Protein AF-0000000080412144 (afdb_homodimer)

Structure (mmCIF, N/CA/C/O backbone):
data_AF-0000000080412144-model_v1
#
loop_
_entity.id
_entity.type
_entity.pdbx_description
1 polymer 'Uncharacterized protein'
#
loop_
_atom_site.group_PDB
_atom_site.id
_atom_site.type_symbol
_atom_site.label_atom_id
_atom_site.label_alt_id
_atom_site.label_comp_id
_atom_site.label_asym_id
_atom_site.label_entity_id
_atom_site.label_seq_id
_atom_site.pdbx_PDB_ins_code
_atom_site.Cartn_x
_atom_site.Cartn_y
_atom_site.Cartn_z
_atom_site.occupancy
_atom_site.B_iso_or_equiv
_atom_site.auth_seq_id
_atom_site.auth_comp_id
_atom_site.auth_asym_id
_atom_site.auth_atom_id
_atom_site.pdbx_PDB_model_num
ATOM 1 N N . ILE A 1 1 ? -9.891 -3.961 -4.316 1 26.47 1 ILE A N 1
ATOM 2 C CA . ILE A 1 1 ? -10.516 -5.215 -3.918 1 26.47 1 ILE A CA 1
ATOM 3 C C . ILE A 1 1 ? -10.016 -5.625 -2.537 1 26.47 1 ILE A C 1
ATOM 5 O O . ILE A 1 1 ? -8.805 -5.711 -2.311 1 26.47 1 ILE A O 1
ATOM 9 N N . LYS A 1 2 ? -10.555 -5.148 -1.576 1 31.39 2 LYS A N 1
ATOM 10 C CA . LYS A 1 2 ? -10.266 -5.629 -0.228 1 31.39 2 LYS A CA 1
ATOM 11 C C . LYS A 1 2 ? -10.68 -7.086 -0.061 1 31.39 2 LYS A C 1
ATOM 13 O O . LYS A 1 2 ? -11.797 -7.465 -0.428 1 31.39 2 LYS A O 1
ATOM 18 N N . VAL A 1 3 ? -9.805 -8.008 -0.362 1 32.81 3 VAL A N 1
ATOM 19 C CA . VAL A 1 3 ? -10.133 -9.352 0.092 1 32.81 3 VAL A CA 1
ATOM 20 C C . VAL A 1 3 ? -10.477 -9.328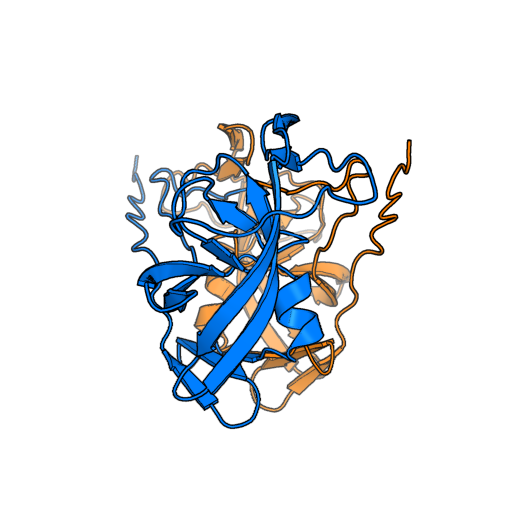 1.579 1 32.81 3 VAL A C 1
ATOM 22 O O . VAL A 1 3 ? -9.664 -8.898 2.404 1 32.81 3 VAL A O 1
ATOM 25 N N . SER A 1 4 ? -11.523 -8.875 1.824 1 31.44 4 SER A N 1
ATOM 26 C CA . SER A 1 4 ? -11.906 -8.969 3.229 1 31.44 4 SER A CA 1
ATOM 27 C C . SER A 1 4 ? -12.023 -10.422 3.672 1 31.44 4 SER A C 1
ATOM 29 O O . SER A 1 4 ? -12.516 -11.266 2.922 1 31.44 4 SER A O 1
ATOM 31 N N . ARG A 1 5 ? -11 -11.078 4.16 1 34.5 5 ARG A N 1
ATOM 32 C CA . ARG A 1 5 ? -11.672 -12.078 4.988 1 34.5 5 ARG A CA 1
ATOM 33 C C . ARG A 1 5 ? -13.055 -11.594 5.418 1 34.5 5 ARG A C 1
ATOM 35 O O . ARG A 1 5 ? -13.289 -10.383 5.527 1 34.5 5 ARG A O 1
ATOM 42 N N . LEU A 1 6 ? -14.047 -12.367 5.438 1 32.59 6 LEU A N 1
ATOM 43 C CA . LEU A 1 6 ? -15.234 -11.93 6.152 1 32.59 6 LEU A CA 1
ATOM 44 C C . LEU A 1 6 ? -14.914 -10.766 7.086 1 32.59 6 LEU A C 1
ATOM 46 O O . LEU A 1 6 ? -15.68 -9.805 7.172 1 32.59 6 LEU A O 1
ATOM 50 N N . GLU A 1 7 ? -14.148 -10.969 8.102 1 33.16 7 GLU A N 1
ATOM 51 C CA . GLU A 1 7 ? -14.07 -9.852 9.039 1 33.16 7 GLU A CA 1
ATOM 52 C C . GLU A 1 7 ? -13.094 -8.789 8.547 1 33.16 7 GLU A C 1
ATOM 54 O O . GLU A 1 7 ? -12.055 -9.109 7.98 1 33.16 7 GLU A O 1
ATOM 59 N N . GLY A 1 8 ? -13.453 -7.754 7.977 1 41.16 8 GLY A N 1
ATOM 60 C CA . GLY A 1 8 ? -13.008 -6.406 7.664 1 41.16 8 GLY A CA 1
ATOM 61 C C . GLY A 1 8 ? -11.648 -6.074 8.242 1 41.16 8 GLY A C 1
ATOM 62 O O . GLY A 1 8 ? -11.492 -5.086 8.961 1 41.16 8 GLY A O 1
ATOM 63 N N . GLY A 1 9 ? -10.797 -7.102 8.602 1 42.78 9 GLY A N 1
ATOM 64 C CA . GLY A 1 9 ? -9.703 -6.496 9.344 1 42.78 9 GLY A CA 1
ATOM 65 C C . GLY A 1 9 ? -8.867 -5.535 8.516 1 42.78 9 GLY A C 1
ATOM 66 O O . GLY A 1 9 ? -8.719 -5.727 7.305 1 42.78 9 GLY A O 1
ATOM 67 N N . ASP A 1 10 ? -8.883 -4.312 8.875 1 51.06 10 ASP A N 1
ATOM 68 C CA . ASP A 1 10 ? -8.109 -3.158 8.438 1 51.06 10 ASP A CA 1
ATOM 69 C C . ASP A 1 10 ? -6.613 -3.469 8.453 1 51.06 10 ASP A C 1
ATOM 71 O O . ASP A 1 10 ? -6.074 -3.912 9.469 1 51.06 10 ASP A O 1
ATOM 75 N N . ASN A 1 11 ? -5.922 -3.914 7.418 1 67.38 11 ASN A N 1
ATOM 76 C CA . ASN A 1 11 ? -4.488 -4.152 7.312 1 67.38 11 ASN A CA 1
ATOM 77 C C . ASN A 1 11 ? -3.732 -2.881 6.938 1 67.38 11 ASN A C 1
ATOM 79 O O . ASN A 1 11 ? -2.73 -2.936 6.223 1 67.38 11 ASN A O 1
ATOM 83 N N . SER A 1 12 ? -4.195 -1.899 7.613 1 78 12 SER A N 1
ATOM 84 C CA . SER A 1 12 ? -3.523 -0.639 7.316 1 78 12 SER A CA 1
ATOM 85 C C . SER A 1 12 ? -2.211 -0.517 8.078 1 78 12 SER A C 1
ATOM 87 O O . SER A 1 12 ? -2.08 -1.048 9.188 1 78 12 SER A O 1
ATOM 89 N N . LEU A 1 13 ? -1.225 0.035 7.402 1 91 13 LEU A N 1
ATOM 90 C CA . LEU A 1 13 ? 0.03 0.427 8.039 1 91 13 LEU A CA 1
ATOM 91 C C . LEU A 1 13 ? -0.113 1.771 8.742 1 91 13 LEU A C 1
ATOM 93 O O . LEU A 1 13 ? -0.511 2.762 8.125 1 91 13 LEU A O 1
ATOM 97 N N . LEU A 1 14 ? 0.155 1.733 10.047 1 94.31 14 LEU A N 1
ATOM 98 C CA . LEU A 1 14 ? -0.069 2.93 10.852 1 94.31 14 LEU A CA 1
ATOM 99 C C . LEU A 1 14 ? 1.247 3.467 11.406 1 94.31 14 LEU A C 1
ATOM 101 O O . LEU A 1 14 ? 2.062 2.703 11.93 1 94.31 14 LEU A O 1
ATOM 105 N N . LEU A 1 15 ? 1.459 4.723 11.258 1 96.75 15 LEU A N 1
ATOM 106 C CA . LEU A 1 15 ? 2.582 5.445 11.844 1 96.75 15 LEU A CA 1
ATOM 107 C C . LEU A 1 15 ? 2.115 6.348 12.977 1 96.75 15 LEU A C 1
ATOM 109 O O . LEU A 1 15 ? 1.355 7.293 12.758 1 96.75 15 LEU A O 1
ATOM 113 N N . GLU A 1 16 ? 2.562 6.066 14.164 1 96.38 16 GLU A N 1
ATOM 114 C CA . GLU A 1 16 ? 2.191 6.871 15.328 1 96.38 16 GLU A CA 1
ATOM 115 C C . GLU A 1 16 ? 3.281 7.883 15.664 1 96.38 16 GLU A C 1
ATOM 117 O O . GLU A 1 16 ? 4.223 7.566 16.406 1 96.38 16 GLU A O 1
ATOM 122 N N . ARG A 1 17 ? 3.135 9.023 15.242 1 96.88 17 ARG A N 1
ATOM 123 C CA . ARG A 1 17 ? 4.035 10.148 15.484 1 96.88 17 ARG A CA 1
ATOM 124 C C . ARG A 1 17 ? 3.271 11.469 15.477 1 96.88 17 ARG A C 1
ATOM 126 O O . ARG A 1 17 ? 2.062 11.5 15.719 1 96.88 17 ARG A O 1
ATOM 133 N N . LYS A 1 18 ? 3.959 12.555 15.305 1 97.44 18 LYS A N 1
ATOM 134 C CA . LYS A 1 18 ? 3.301 13.852 15.359 1 97.44 18 LYS A CA 1
ATOM 135 C C . LYS A 1 18 ? 3.211 14.484 13.969 1 97.44 18 LYS A C 1
ATOM 137 O O . LYS A 1 18 ? 4.125 14.344 13.156 1 97.44 18 LYS A O 1
ATOM 142 N N . VAL A 1 19 ? 2.158 15.125 13.758 1 97.5 19 VAL A N 1
ATOM 143 C CA . VAL A 1 19 ? 1.975 16.016 12.625 1 97.5 19 VAL A CA 1
ATOM 144 C C . VAL A 1 19 ? 1.684 17.438 13.133 1 97.5 19 VAL A C 1
ATOM 146 O O . VAL A 1 19 ? 0.743 17.641 13.898 1 97.5 19 VAL A O 1
ATOM 149 N N . ALA A 1 2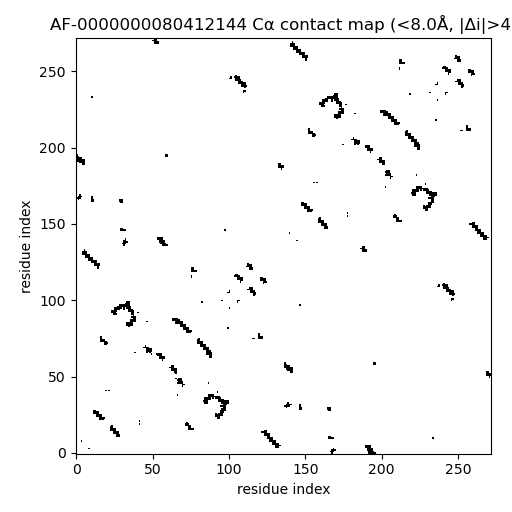0 ? 2.516 18.375 12.633 1 96.06 20 ALA A N 1
ATOM 150 C CA . ALA A 1 20 ? 2.414 19.75 13.125 1 96.06 20 ALA A CA 1
ATOM 151 C C . ALA A 1 20 ? 2.381 19.781 14.648 1 96.06 20 ALA A C 1
ATOM 153 O O . ALA A 1 20 ? 1.562 20.484 15.242 1 96.06 20 ALA A O 1
ATOM 154 N N . GLY A 1 21 ? 3.148 18.906 15.195 1 95.12 21 GLY A N 1
ATOM 155 C CA . GLY A 1 21 ? 3.32 18.891 16.641 1 95.12 21 GLY A CA 1
ATOM 156 C C . GLY A 1 21 ? 2.232 18.125 17.359 1 95.12 21 GLY A C 1
ATOM 157 O O . GLY A 1 21 ? 2.322 17.891 18.578 1 95.12 21 GLY A O 1
ATOM 158 N N . LYS A 1 22 ? 1.197 17.703 16.734 1 96.75 22 LYS A N 1
ATOM 159 C CA . LYS A 1 22 ? 0.086 16.984 17.359 1 96.75 22 LYS A CA 1
ATOM 160 C C . LYS A 1 22 ? 0.211 15.477 17.141 1 96.75 22 LYS A C 1
ATOM 162 O O . LYS A 1 22 ? 0.354 15.016 16.016 1 96.75 22 LYS A O 1
ATOM 167 N N . ALA A 1 23 ? 0.153 14.75 18.234 1 97.19 23 ALA A N 1
ATOM 168 C CA . ALA A 1 23 ? 0.258 13.297 18.141 1 97.19 23 ALA A CA 1
ATOM 169 C C . ALA A 1 23 ? -0.96 12.695 17.453 1 97.19 23 ALA A C 1
ATOM 171 O O . ALA A 1 23 ? -2.092 13.133 17.672 1 97.19 23 ALA A O 1
ATOM 172 N N . CYS A 1 24 ? -0.685 11.75 16.578 1 96.94 24 CYS A N 1
ATOM 173 C CA . CYS A 1 24 ? -1.78 11.055 15.914 1 96.94 24 CYS A CA 1
ATOM 174 C C . CYS A 1 24 ? -1.298 9.75 15.289 1 96.94 24 CYS A C 1
ATOM 176 O O . CYS A 1 24 ? -0.106 9.438 15.344 1 96.94 24 CYS A O 1
ATOM 178 N N . GLN A 1 25 ? -2.271 9.008 14.852 1 95.94 25 GLN A N 1
ATOM 179 C CA . GLN A 1 25 ? -2.029 7.836 14.016 1 95.94 25 GLN A CA 1
ATOM 180 C C . GLN A 1 25 ? -2.238 8.156 12.539 1 95.94 25 GLN A C 1
ATOM 182 O O . GLN A 1 25 ? -3.316 8.602 12.141 1 95.94 25 GLN A O 1
ATOM 187 N N . MET A 1 26 ? -1.197 7.996 11.758 1 96.44 26 MET A N 1
ATOM 188 C CA . MET A 1 26 ? -1.26 8.242 10.32 1 96.44 26 MET A CA 1
ATOM 189 C C . MET A 1 26 ? -1.379 6.93 9.547 1 96.44 26 MET A C 1
ATOM 191 O O . MET A 1 26 ? -0.719 5.945 9.891 1 96.44 26 MET A O 1
ATOM 195 N N . VAL A 1 27 ? -2.229 6.965 8.586 1 92.44 27 VAL A N 1
ATOM 196 C CA . VAL A 1 27 ? -2.342 5.809 7.699 1 92.44 27 VAL A CA 1
ATOM 197 C C . VAL A 1 27 ? -1.36 5.945 6.539 1 92.44 27 VAL A C 1
ATOM 199 O O . VAL A 1 27 ? -1.348 6.965 5.844 1 92.44 27 VAL A O 1
ATOM 202 N N . VAL A 1 28 ? -0.49 4.961 6.402 1 93.31 28 VAL A N 1
ATOM 203 C CA . VAL A 1 28 ? 0.365 4.891 5.223 1 93.31 28 VAL A CA 1
ATOM 204 C C . VAL A 1 28 ? -0.366 4.16 4.098 1 93.31 28 VAL A C 1
ATOM 206 O O . VAL A 1 28 ? -0.608 2.953 4.188 1 93.31 28 VAL A O 1
ATOM 209 N N . ASP A 1 29 ? -0.681 4.918 3.057 1 87.19 29 ASP A N 1
ATOM 210 C CA . ASP A 1 29 ? -1.556 4.375 2.023 1 87.19 29 ASP A CA 1
ATOM 211 C C . ASP A 1 29 ? -0.926 4.516 0.639 1 87.19 29 ASP A C 1
ATOM 213 O O . ASP A 1 29 ? -0.988 5.586 0.03 1 87.19 29 ASP A O 1
ATOM 217 N N . THR A 1 30 ? -0.427 3.355 0.106 1 86.88 30 THR A N 1
ATOM 218 C CA . THR A 1 30 ? 0.171 3.363 -1.226 1 86.88 30 THR A CA 1
ATOM 219 C C . THR A 1 30 ? -0.907 3.455 -2.301 1 86.88 30 THR A C 1
ATOM 221 O O . THR A 1 30 ? -0.605 3.705 -3.471 1 86.88 30 THR A O 1
ATOM 224 N N . GLY A 1 31 ? -2.158 3.338 -1.964 1 79.25 31 GLY A N 1
ATOM 225 C CA . GLY A 1 31 ? -3.258 3.498 -2.9 1 79.25 31 GLY A CA 1
ATOM 226 C C . GLY A 1 31 ? -3.707 4.938 -3.055 1 79.25 31 GLY A C 1
ATOM 227 O O . GLY A 1 31 ? -4.438 5.27 -3.992 1 79.25 31 GLY A O 1
ATOM 228 N N . ALA A 1 32 ? -3.27 5.75 -2.148 1 81.81 32 ALA A N 1
ATOM 229 C CA . ALA A 1 32 ? -3.582 7.176 -2.213 1 81.81 32 ALA A CA 1
ATOM 230 C C . ALA A 1 32 ? -2.494 7.941 -2.963 1 81.81 32 ALA A C 1
ATOM 232 O O . ALA A 1 32 ? -1.311 7.824 -2.641 1 81.81 32 ALA A O 1
ATOM 233 N N . THR A 1 33 ? -2.877 8.695 -3.844 1 83.69 33 THR A N 1
ATOM 234 C CA . THR A 1 33 ? -1.91 9.445 -4.645 1 83.69 33 THR A CA 1
ATOM 235 C C . THR A 1 33 ? -1.302 10.586 -3.832 1 83.69 33 THR A C 1
ATOM 237 O O . THR A 1 33 ? -0.123 10.906 -3.994 1 83.69 33 THR A O 1
ATOM 240 N N . HIS A 1 34 ? -2.143 11.109 -2.908 1 88.12 34 HIS A N 1
ATOM 241 C CA . HIS A 1 34 ? -1.705 12.289 -2.176 1 88.12 34 HIS A CA 1
ATOM 242 C C . HIS A 1 34 ? -1.903 12.109 -0.674 1 88.12 34 HIS A C 1
ATOM 244 O O . HIS A 1 34 ? -2.799 11.383 -0.244 1 88.12 34 HIS A O 1
ATOM 250 N N . THR A 1 35 ? -1.163 12.828 -0.01 1 92.19 35 THR A N 1
ATOM 251 C CA . THR A 1 35 ? -1.314 12.938 1.438 1 92.19 35 THR A CA 1
ATOM 252 C C . THR A 1 35 ? -2.473 13.867 1.792 1 92.19 35 THR A C 1
ATOM 254 O O . THR A 1 35 ? -2.646 14.914 1.171 1 92.19 35 THR A O 1
ATOM 257 N N . ILE A 1 36 ? -3.254 13.43 2.768 1 91.56 36 ILE A N 1
ATOM 258 C CA . ILE A 1 36 ? -4.441 14.18 3.166 1 91.56 36 ILE A CA 1
ATOM 259 C C . ILE A 1 36 ? -4.473 14.328 4.688 1 91.56 36 ILE A C 1
ATOM 261 O O . ILE A 1 36 ? -4.203 13.367 5.414 1 91.56 36 ILE A O 1
ATOM 265 N N . VAL A 1 37 ? -4.742 15.516 5.109 1 94.75 37 VAL A N 1
ATOM 266 C CA . VAL A 1 37 ? -4.977 15.797 6.523 1 94.75 37 VAL A CA 1
ATOM 267 C C . VAL A 1 37 ? -6.461 16.094 6.75 1 94.75 37 VAL A C 1
ATOM 269 O O . VAL A 1 37 ? -7.09 16.797 5.965 1 94.75 37 VAL A O 1
ATOM 272 N N . ARG A 1 38 ? -6.965 15.547 7.812 1 94.31 38 ARG A N 1
ATOM 273 C CA . ARG A 1 38 ? -8.367 15.773 8.141 1 94.31 38 ARG A CA 1
ATOM 274 C C . ARG A 1 38 ? -8.633 17.25 8.445 1 94.31 38 ARG A C 1
ATOM 276 O O . ARG A 1 38 ? -7.891 17.859 9.219 1 94.31 38 ARG A O 1
ATOM 283 N N . LYS A 1 39 ? -9.672 17.672 7.797 1 92.62 39 LYS A N 1
ATOM 284 C CA . LYS A 1 39 ? -10.086 19.047 8.102 1 92.62 39 LYS A CA 1
ATOM 285 C C . LYS A 1 39 ? -10.352 19.219 9.594 1 92.62 39 LYS A C 1
ATOM 287 O O . LYS A 1 39 ? -11.055 18.406 10.203 1 92.62 39 LYS A O 1
ATOM 292 N N . GLY A 1 40 ? -9.781 20.266 10.203 1 94.69 40 GLY A N 1
ATOM 293 C CA . GLY A 1 40 ? -10.016 20.594 11.602 1 94.69 40 GLY A CA 1
ATOM 294 C C . GLY A 1 40 ? -9.102 19.859 12.555 1 94.69 40 GLY A C 1
ATOM 295 O O . GLY A 1 40 ? -9.109 20.109 13.758 1 94.69 40 GLY A O 1
ATOM 296 N N . PHE A 1 41 ? -8.352 18.969 12.094 1 96.19 41 PHE A N 1
ATOM 297 C CA . PHE A 1 41 ? -7.457 18.203 12.961 1 96.19 41 PHE A CA 1
ATOM 298 C C . PHE A 1 41 ? -6.363 19.109 13.523 1 96.19 41 PHE A C 1
ATOM 300 O O . PHE A 1 41 ? -6.062 19.062 14.719 1 96.19 41 PHE A O 1
ATOM 307 N N . ILE A 1 42 ? -5.656 19.844 12.719 1 95.44 42 ILE A N 1
ATOM 308 C CA . ILE A 1 42 ? -4.668 20.828 13.148 1 95.44 42 ILE A CA 1
ATOM 309 C C . ILE A 1 42 ? -5.324 22.203 13.297 1 95.44 42 ILE A C 1
ATOM 311 O O . ILE A 1 42 ? -5.816 22.766 12.32 1 95.44 42 ILE A O 1
ATOM 315 N N . PRO A 1 43 ? -5.281 22.719 14.469 1 92.31 43 PRO A N 1
ATOM 316 C CA . PRO A 1 43 ? -5.887 24.031 14.672 1 92.31 43 PRO A CA 1
ATOM 317 C C . PRO A 1 43 ? -5.137 25.141 13.938 1 92.31 43 PRO A C 1
ATOM 319 O O . PRO A 1 43 ? -3.908 25.109 13.844 1 92.31 43 PRO A O 1
ATOM 322 N N . ASN A 1 44 ? -5.844 26.172 13.352 1 90.06 44 ASN A N 1
ATOM 323 C CA . ASN A 1 44 ? -5.312 27.375 12.719 1 90.06 44 ASN A CA 1
ATOM 324 C C . ASN A 1 44 ? -4.398 27.031 11.547 1 90.06 44 ASN A C 1
ATOM 326 O O . ASN A 1 44 ? -3.402 27.734 11.312 1 90.06 44 ASN A O 1
ATOM 330 N N . LEU A 1 45 ? -4.605 25.859 11.062 1 90.88 45 LEU A N 1
ATOM 331 C CA . LEU A 1 45 ? -3.836 25.5 9.883 1 90.88 45 LEU A CA 1
ATOM 332 C C . LEU A 1 45 ? -4.109 26.469 8.734 1 90.88 45 LEU A C 1
ATOM 334 O O . LEU A 1 45 ? -5.266 26.719 8.383 1 90.88 45 LEU A O 1
ATOM 338 N N . LYS A 1 46 ? -3.031 27.094 8.18 1 90.31 46 LYS A N 1
ATOM 339 C CA . LYS A 1 46 ? -3.178 27.984 7.039 1 90.31 46 LYS A CA 1
ATOM 340 C C . LYS A 1 46 ? -3.432 27.203 5.754 1 90.31 46 LYS A C 1
ATOM 342 O O . LYS A 1 46 ? -2.596 26.406 5.336 1 90.31 46 LYS A O 1
ATOM 347 N N . LEU A 1 47 ? -4.547 27.438 5.219 1 89.88 47 LEU A N 1
ATOM 348 C CA . LEU A 1 47 ? -4.922 26.75 3.99 1 89.88 47 LEU A CA 1
ATOM 349 C C . LEU A 1 47 ? -4.668 27.625 2.77 1 89.88 47 LEU A C 1
ATOM 351 O O . LEU A 1 47 ? -4.902 28.828 2.811 1 89.88 47 LEU A O 1
ATOM 355 N N . HIS A 1 48 ? -4.137 27.047 1.799 1 85.88 48 HIS A N 1
ATOM 356 C CA . HIS A 1 48 ? -4.023 27.688 0.493 1 85.88 48 HIS A CA 1
ATOM 357 C C . HIS A 1 48 ? -4.961 27.047 -0.52 1 85.88 48 HIS A C 1
ATOM 359 O O . HIS A 1 48 ? -5.203 25.828 -0.469 1 85.88 48 HIS A O 1
ATOM 365 N N . THR A 1 49 ? -5.723 27.938 -1.228 1 71.31 49 THR A N 1
ATOM 366 C CA . THR A 1 49 ? -6.578 27.406 -2.287 1 71.31 49 THR A CA 1
ATOM 367 C C . THR A 1 49 ? -5.766 26.578 -3.277 1 71.31 49 THR A C 1
ATOM 369 O O . THR A 1 49 ? -4.703 27.016 -3.732 1 71.31 49 THR A O 1
ATOM 372 N N . PRO A 1 50 ? -6.324 25.328 -3.307 1 62.81 50 PRO A N 1
ATOM 373 C CA . PRO A 1 50 ? -5.57 24.547 -4.289 1 62.81 50 PRO A CA 1
ATOM 374 C C . PRO A 1 50 ? -5.602 25.156 -5.688 1 62.81 50 PRO A C 1
ATOM 376 O O . PRO A 1 50 ? -6.578 25.828 -6.051 1 62.81 50 PRO A O 1
ATOM 379 N N . SER A 1 51 ? -4.445 25.5 -6.215 1 53.81 51 SER A N 1
ATOM 380 C CA . SER A 1 51 ? -4.402 26.141 -7.531 1 53.81 51 SER A CA 1
ATOM 381 C C . SER A 1 51 ? -5.383 25.469 -8.492 1 53.81 51 SER A C 1
ATOM 383 O O . SER A 1 51 ? -5.898 26.125 -9.406 1 53.81 51 SER A O 1
ATOM 385 N N . ARG A 1 52 ? -5.641 24.25 -8.422 1 54.03 52 ARG A N 1
ATOM 386 C CA . ARG A 1 52 ? -6.492 23.531 -9.359 1 54.03 52 ARG A CA 1
ATOM 387 C C . ARG A 1 52 ? -7.598 22.781 -8.617 1 54.03 52 ARG A C 1
ATOM 389 O O . ARG A 1 52 ? -7.445 22.438 -7.445 1 54.03 52 ARG A O 1
ATOM 396 N N . GLY A 1 53 ? -8.961 23.016 -8.938 1 53.44 53 GLY A N 1
ATOM 397 C CA . GLY A 1 53 ? -10.109 22.328 -8.375 1 53.44 53 GLY A CA 1
ATOM 398 C C . GLY A 1 53 ? -9.875 20.859 -8.156 1 53.44 53 GLY A C 1
ATOM 399 O O . GLY A 1 53 ? -9.766 20.094 -9.117 1 53.44 53 GLY A O 1
ATOM 400 N N . TYR A 1 54 ? -9.258 20.562 -7.027 1 58.22 54 TYR A N 1
ATOM 401 C CA . TYR A 1 54 ? -8.992 19.141 -6.77 1 58.22 54 TYR A CA 1
ATOM 402 C C . TYR A 1 54 ? -10.234 18.453 -6.219 1 58.22 54 TYR A C 1
ATOM 404 O O . TYR A 1 54 ? -10.992 19.047 -5.445 1 58.22 54 TYR A O 1
ATOM 412 N N . LEU A 1 55 ? -10.758 17.516 -7.02 1 59.38 55 LEU A N 1
ATOM 413 C CA . LEU A 1 55 ? -11.789 16.625 -6.5 1 59.38 55 LEU A CA 1
ATOM 414 C C . LEU A 1 55 ? -11.172 15.336 -5.977 1 59.38 55 LEU A C 1
ATOM 416 O O . LEU A 1 55 ? -10.258 14.789 -6.594 1 59.38 55 LEU A O 1
ATOM 420 N N . ILE A 1 56 ? -11.383 15.203 -4.645 1 62.03 56 ILE A N 1
ATOM 421 C CA . ILE A 1 56 ? -10.969 13.93 -4.051 1 62.03 56 ILE A CA 1
ATOM 422 C C . ILE A 1 56 ? -12.047 12.883 -4.27 1 62.03 56 ILE A C 1
ATOM 424 O O . ILE A 1 56 ? -13.227 13.125 -3.998 1 62.03 56 ILE A O 1
ATOM 428 N N . GLU A 1 57 ? -11.719 11.914 -5.121 1 60.03 57 GLU A N 1
ATOM 429 C CA . GLU A 1 57 ? -12.656 10.812 -5.309 1 60.03 57 GLU A CA 1
ATOM 430 C C . GLU A 1 57 ? -12.438 9.719 -4.27 1 60.03 57 GLU A C 1
ATOM 432 O O . GLU A 1 57 ? -11.305 9.32 -4.008 1 60.03 57 GLU A O 1
ATOM 437 N N . THR A 1 58 ? -13.539 9.461 -3.531 1 51.06 58 THR A N 1
ATOM 438 C CA . THR A 1 58 ? -13.484 8.375 -2.561 1 51.06 58 THR A CA 1
ATOM 439 C C . THR A 1 58 ? -13.656 7.027 -3.252 1 51.06 58 THR A C 1
ATOM 441 O O . THR A 1 58 ? -13.977 6.969 -4.441 1 51.06 58 THR A O 1
ATOM 444 N N . ALA A 1 59 ? -13.156 5.949 -2.551 1 48.19 59 ALA A N 1
ATOM 445 C CA . ALA A 1 59 ? -13.312 4.582 -3.047 1 48.19 59 ALA A CA 1
ATOM 446 C C . ALA A 1 59 ? -14.711 4.363 -3.617 1 48.19 59 ALA A C 1
ATOM 448 O O . ALA A 1 59 ? -14.883 3.641 -4.602 1 48.19 59 ALA A O 1
ATOM 449 N N . ASN A 1 60 ? -15.703 5.016 -3.037 1 49.16 60 ASN A N 1
ATOM 450 C CA . ASN A 1 60 ? -17.094 4.824 -3.428 1 49.16 60 ASN A CA 1
ATOM 451 C C . ASN A 1 60 ? -17.484 5.746 -4.578 1 49.16 60 ASN A C 1
ATOM 453 O O . ASN A 1 60 ? -18.656 5.805 -4.961 1 49.16 60 ASN A O 1
ATOM 457 N N . GLY A 1 61 ? -16.547 6.316 -5.168 1 53.44 61 GLY A N 1
ATOM 458 C CA . GLY A 1 61 ? -16.875 7.164 -6.305 1 53.44 61 GLY A CA 1
ATOM 459 C C . GLY A 1 61 ? -17.406 8.523 -5.902 1 53.44 61 GLY A C 1
ATOM 460 O O . GLY A 1 61 ? -17.812 9.312 -6.754 1 53.44 61 GLY A O 1
ATOM 461 N N . GLU A 1 62 ? -17.625 8.648 -4.598 1 56.09 62 GLU A N 1
ATOM 462 C CA . GLU A 1 62 ? -18.094 9.961 -4.172 1 56.09 62 GLU A CA 1
ATOM 463 C C . GLU A 1 62 ? -16.969 10.992 -4.176 1 56.09 62 GLU A C 1
ATOM 465 O O . GLU A 1 62 ? -15.812 10.648 -3.955 1 56.09 62 GLU A O 1
ATOM 470 N N . SER A 1 63 ? -17.328 12.086 -4.758 1 63.19 63 SER A N 1
ATOM 471 C CA . SER A 1 63 ? -16.375 13.195 -4.801 1 63.19 63 SER A CA 1
ATOM 472 C C . SER A 1 63 ? -16.406 13.984 -3.498 1 63.19 63 SER A C 1
ATOM 474 O O . SER A 1 63 ? -17.469 14.188 -2.904 1 63.19 63 SER A O 1
ATOM 476 N N . MET A 1 64 ? -15.219 14.031 -2.875 1 70.62 64 MET A N 1
ATOM 477 C CA . MET A 1 64 ? -15.094 14.875 -1.692 1 70.62 64 MET A CA 1
ATOM 478 C C . MET A 1 64 ? -14.391 16.188 -2.033 1 70.62 64 MET A C 1
ATOM 480 O O . MET A 1 64 ? -13.469 16.203 -2.85 1 70.62 64 MET A O 1
ATOM 484 N N . GLU A 1 65 ? -14.953 17.219 -1.426 1 73.25 65 GLU A N 1
ATOM 485 C CA . GLU A 1 65 ? -14.367 18.547 -1.644 1 73.25 65 GLU A CA 1
ATOM 486 C C . GLU A 1 65 ? -13.07 18.703 -0.856 1 73.25 65 GLU A C 1
ATOM 488 O O . GLU A 1 65 ? -12.977 18.281 0.297 1 73.25 65 GLU A O 1
ATOM 493 N N . VAL A 1 66 ? -12.078 19.203 -1.545 1 80.88 66 VAL A N 1
ATOM 494 C CA . VAL A 1 66 ? -10.836 19.609 -0.893 1 80.88 66 VAL A CA 1
ATOM 495 C C . VAL A 1 66 ? -10.984 21 -0.306 1 80.88 66 VAL A C 1
ATOM 497 O O . VAL A 1 66 ? -11.367 21.938 -1.01 1 80.88 66 VAL A O 1
ATOM 500 N N . ALA A 1 67 ? -10.797 21.109 0.973 1 84.88 67 ALA A N 1
ATOM 501 C CA . ALA A 1 67 ? -10.875 22.406 1.642 1 84.88 67 ALA A CA 1
ATOM 502 C C . ALA A 1 67 ? -9.711 23.297 1.232 1 84.88 67 ALA A C 1
ATOM 504 O O . ALA A 1 67 ? -9.852 24.531 1.195 1 84.88 67 ALA A O 1
ATOM 505 N N . GLY A 1 68 ? -8.602 22.703 0.914 1 88 68 GLY A N 1
ATOM 506 C CA . GLY A 1 68 ? -7.391 23.406 0.537 1 88 68 GLY A CA 1
ATOM 507 C C . GLY A 1 68 ? -6.137 22.562 0.674 1 88 68 GLY A C 1
ATOM 508 O O . GLY A 1 68 ? -6.215 21.328 0.73 1 88 68 GLY A O 1
ATOM 509 N N . GLU A 1 69 ? -5.062 23.266 0.514 1 91.19 69 GLU A N 1
ATOM 510 C CA . GLU A 1 69 ? -3.75 22.656 0.727 1 91.19 69 GLU A CA 1
A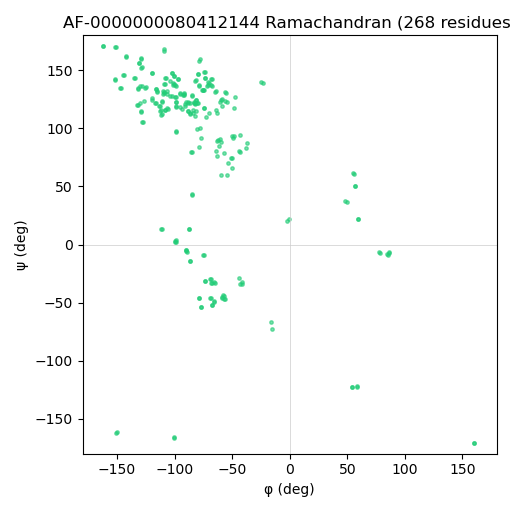TOM 511 C C . GLU A 1 69 ? -2.998 23.375 1.851 1 91.19 69 GLU A C 1
ATOM 513 O O . GLU A 1 69 ? -3.178 24.562 2.066 1 91.19 69 GLU A O 1
ATOM 518 N N . ALA A 1 70 ? -2.252 22.594 2.506 1 94.06 70 ALA A N 1
ATOM 519 C CA . ALA A 1 70 ? -1.474 23.188 3.592 1 94.06 70 ALA A CA 1
ATOM 520 C C . ALA A 1 70 ? -0.104 22.531 3.711 1 94.06 70 ALA A C 1
ATOM 522 O O . ALA A 1 70 ? 0.051 21.344 3.391 1 94.06 70 ALA A O 1
ATOM 523 N N . GLN A 1 71 ? 0.889 23.312 4.086 1 95.94 71 GLN A N 1
ATOM 524 C CA . GLN A 1 71 ? 2.184 22.766 4.48 1 95.94 71 GLN A CA 1
ATOM 525 C C . GLN A 1 71 ? 2.158 22.281 5.93 1 95.94 71 GLN A C 1
ATOM 527 O O . GLN A 1 71 ? 1.786 23.031 6.832 1 95.94 71 GLN A O 1
ATOM 532 N N . VAL A 1 72 ? 2.496 21.062 6.086 1 97.06 72 VAL A N 1
ATOM 533 C CA . VAL A 1 72 ? 2.551 20.531 7.441 1 97.06 72 VAL A CA 1
ATOM 534 C C . VAL A 1 72 ? 3.895 19.844 7.672 1 97.06 72 VAL A C 1
ATOM 536 O O . VAL A 1 72 ? 4.594 19.484 6.719 1 97.06 72 VAL A O 1
ATOM 539 N N . THR A 1 73 ? 4.266 19.688 8.953 1 97.56 73 THR A N 1
ATOM 540 C CA . THR A 1 73 ? 5.453 18.922 9.32 1 97.56 73 THR A CA 1
ATOM 541 C C . THR A 1 73 ? 5.07 17.531 9.844 1 97.56 73 THR A C 1
ATOM 543 O O . THR A 1 73 ? 4.23 17.422 10.734 1 97.56 73 THR A O 1
ATOM 546 N N . ILE A 1 74 ? 5.672 16.547 9.281 1 97.56 74 ILE A N 1
ATOM 547 C CA . ILE A 1 74 ? 5.441 15.156 9.672 1 97.56 74 ILE A CA 1
ATOM 548 C C . ILE A 1 74 ? 6.672 14.609 10.383 1 97.56 74 ILE A C 1
ATOM 550 O O . ILE A 1 74 ? 7.789 14.711 9.875 1 97.56 74 ILE A O 1
ATOM 554 N N . GLU A 1 75 ? 6.434 14.055 11.484 1 97.12 75 GLU A N 1
ATOM 555 C CA . GLU A 1 75 ? 7.543 13.508 12.258 1 97.12 75 GLU A CA 1
ATOM 556 C C . GLU A 1 75 ? 7.77 12.039 11.922 1 97.12 75 GLU A C 1
ATOM 558 O O . GLU A 1 75 ? 6.832 11.234 11.938 1 97.12 75 GLU A O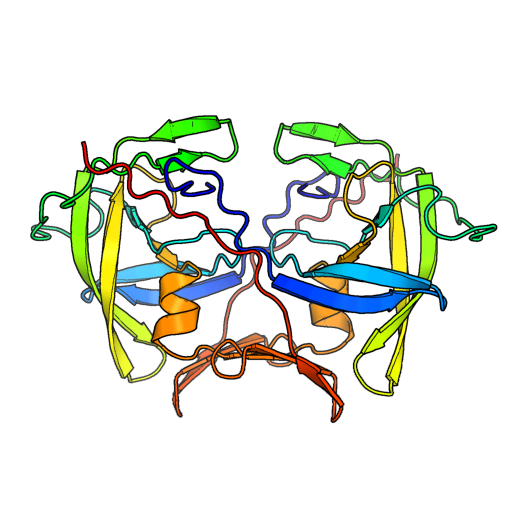 1
ATOM 563 N N . VAL A 1 76 ? 8.961 11.695 11.609 1 94.19 76 VAL A N 1
ATOM 564 C CA . VAL A 1 76 ? 9.43 10.32 11.477 1 94.19 76 VAL A CA 1
ATOM 565 C C . VAL A 1 76 ? 10.742 10.148 12.242 1 94.19 76 VAL A C 1
ATOM 567 O O . VAL A 1 76 ? 11.758 10.742 11.883 1 94.19 76 VAL A O 1
ATOM 570 N N . GLY A 1 77 ? 10.703 9.203 13.242 1 91.44 77 GLY A N 1
ATOM 571 C CA . GLY A 1 77 ? 11.852 9.18 14.133 1 91.44 77 GLY A CA 1
ATOM 572 C C . GLY A 1 77 ? 12.141 10.523 14.766 1 91.44 77 GLY A C 1
ATOM 573 O O . GLY A 1 77 ? 11.258 11.148 15.359 1 91.44 77 GLY A O 1
ATOM 574 N N . SER A 1 78 ? 13.375 11.008 14.539 1 91.69 78 SER A N 1
ATOM 575 C CA . SER A 1 78 ? 13.766 12.297 15.102 1 91.69 78 SER A CA 1
ATOM 576 C C . SER A 1 78 ? 13.672 13.398 14.055 1 91.69 78 SER A C 1
ATOM 578 O O . SER A 1 78 ? 13.906 14.57 14.359 1 91.69 78 SER A O 1
ATOM 580 N N . LYS A 1 79 ? 13.227 13.07 12.93 1 94.69 79 LYS A N 1
ATOM 581 C CA . LYS A 1 79 ? 13.172 14.047 11.844 1 94.69 79 LYS A CA 1
ATOM 582 C C . LYS A 1 79 ? 11.781 14.672 11.734 1 94.69 79 LYS A C 1
ATOM 584 O O . LYS A 1 79 ? 10.773 13.992 11.922 1 94.69 79 LYS A O 1
ATOM 589 N N . GLN A 1 80 ? 11.781 15.945 11.438 1 96 80 GLN A N 1
ATOM 590 C CA . GLN A 1 80 ? 10.586 16.688 11.055 1 96 80 GLN A CA 1
ATOM 591 C C . GLN A 1 80 ? 10.586 17 9.555 1 96 80 GLN A C 1
ATOM 593 O O . GLN A 1 80 ? 11.414 17.781 9.086 1 96 80 GLN A O 1
ATOM 598 N N . ILE A 1 81 ? 9.633 16.484 8.883 1 97.25 81 ILE A N 1
ATOM 599 C CA . ILE A 1 81 ? 9.641 16.547 7.426 1 97.25 81 ILE A CA 1
ATOM 600 C C . ILE A 1 81 ? 8.516 17.453 6.938 1 97.25 81 ILE A C 1
ATOM 602 O O . ILE A 1 81 ? 7.332 17.156 7.129 1 97.25 81 ILE A O 1
ATOM 606 N N . PRO A 1 82 ? 8.883 18.547 6.301 1 97.62 82 PRO A N 1
ATOM 607 C CA . PRO A 1 82 ? 7.828 19.375 5.711 1 97.62 82 PRO A CA 1
ATOM 608 C C . PRO A 1 82 ? 7.191 18.734 4.48 1 97.62 82 PRO A C 1
ATOM 610 O O . PRO A 1 82 ? 7.891 18.109 3.674 1 97.62 82 PRO A O 1
ATOM 613 N N . HIS A 1 83 ? 5.879 18.781 4.367 1 97.38 83 HIS A N 1
ATOM 614 C CA . HIS A 1 83 ? 5.164 18.219 3.229 1 97.38 83 HIS A CA 1
ATOM 615 C C . HIS A 1 83 ? 3.855 18.953 2.975 1 97.38 83 HIS A C 1
ATOM 617 O O . HIS A 1 83 ? 3.154 19.328 3.918 1 97.38 83 HIS A O 1
ATOM 623 N N . ARG A 1 84 ? 3.533 19.125 1.727 1 94.5 84 ARG A N 1
ATOM 624 C CA . ARG A 1 84 ? 2.254 19.719 1.35 1 94.5 84 ARG A CA 1
ATOM 625 C C . ARG A 1 84 ? 1.156 18.672 1.297 1 94.5 84 ARG A C 1
ATOM 627 O O . ARG A 1 84 ? 1.318 17.625 0.654 1 94.5 84 ARG A O 1
ATOM 634 N N . ALA A 1 85 ? 0.127 18.953 1.956 1 93.31 85 ALA A N 1
ATOM 635 C CA . ALA A 1 85 ? -0.982 18 2.021 1 93.31 85 ALA A CA 1
ATOM 636 C C . ALA A 1 85 ? -2.303 18.672 1.66 1 93.31 85 ALA A C 1
ATOM 638 O O . ALA A 1 85 ? -2.465 19.875 1.855 1 93.31 85 ALA A O 1
ATOM 639 N N . PHE A 1 86 ? -3.184 17.859 1.15 1 89.5 86 PHE A N 1
ATOM 640 C CA . PHE A 1 86 ? -4.559 18.328 1.01 1 89.5 86 PHE A CA 1
ATOM 641 C C . PHE A 1 86 ? -5.293 18.25 2.342 1 89.5 86 PHE A C 1
ATOM 643 O O . PHE A 1 86 ? -4.984 17.391 3.18 1 89.5 86 PHE A O 1
ATOM 650 N N . VAL A 1 87 ? -6.145 19.172 2.496 1 91.56 87 VAL A N 1
ATOM 651 C CA . VAL A 1 87 ? -7.012 19.156 3.668 1 91.56 87 VAL A CA 1
ATOM 652 C C . VAL A 1 87 ? -8.453 18.859 3.246 1 91.56 87 VAL A C 1
ATOM 654 O O . VAL A 1 87 ? -9.008 19.547 2.391 1 91.56 87 VAL A O 1
ATOM 657 N N . ALA A 1 88 ? -9.016 17.859 3.789 1 88.12 88 ALA A N 1
ATOM 658 C CA . ALA A 1 88 ? -10.359 17.422 3.416 1 88.12 88 ALA A CA 1
ATOM 659 C C . ALA A 1 88 ? -11.055 16.719 4.582 1 88.12 88 ALA A C 1
ATOM 661 O O . ALA A 1 88 ? -10.438 16.469 5.617 1 88.12 88 ALA A O 1
ATOM 662 N N . ASN A 1 89 ? -12.406 16.438 4.43 1 87.56 89 ASN A N 1
ATOM 663 C CA . ASN A 1 89 ? -13.195 15.797 5.473 1 87.56 89 ASN A CA 1
ATOM 664 C C . ASN A 1 89 ? -13.086 14.273 5.406 1 87.56 89 ASN A C 1
ATOM 666 O O . ASN A 1 89 ? -14 13.602 4.945 1 87.56 89 ASN A O 1
ATOM 670 N N . ILE A 1 90 ? -11.961 13.828 5.957 1 84.06 90 ILE A N 1
ATOM 671 C CA . ILE A 1 90 ? -11.75 12.383 6 1 84.06 90 ILE A CA 1
ATOM 672 C C . ILE A 1 90 ? -11.867 11.883 7.438 1 84.06 90 ILE A C 1
ATOM 674 O O . ILE A 1 90 ? -11.938 12.688 8.375 1 84.06 90 ILE A O 1
ATOM 678 N N . SER A 1 91 ? -11.945 10.539 7.582 1 86.69 91 SER A N 1
ATOM 679 C CA . SER A 1 91 ? -12.117 9.961 8.914 1 86.69 91 SER A CA 1
ATOM 680 C C . SER A 1 91 ? -10.797 9.922 9.672 1 86.69 91 SER A C 1
ATOM 682 O O . SER A 1 91 ? -10.734 10.289 10.844 1 86.69 91 SER A O 1
ATOM 684 N N . ASP A 1 92 ? -9.711 9.477 9.023 1 88.69 92 ASP A N 1
ATOM 685 C CA . ASP A 1 92 ? -8.398 9.383 9.664 1 88.69 92 ASP A CA 1
ATOM 686 C C . ASP A 1 92 ? -7.77 10.766 9.844 1 88.69 92 ASP A C 1
ATOM 688 O O . ASP A 1 92 ? -7.973 11.656 9.016 1 88.69 92 ASP A O 1
ATOM 692 N N . PRO A 1 93 ? -7.031 10.914 10.852 1 96.06 93 PRO A N 1
ATOM 693 C CA . PRO A 1 93 ? -6.383 12.219 11.008 1 96.06 93 PRO A CA 1
ATOM 694 C C . PRO A 1 93 ? -5.496 12.586 9.828 1 96.06 93 PRO A C 1
ATOM 696 O O . PRO A 1 93 ? -5.531 13.727 9.359 1 96.06 93 PRO A O 1
ATOM 699 N N . VAL A 1 94 ? -4.668 11.602 9.383 1 95.31 94 VAL A N 1
ATOM 700 C CA . VAL A 1 94 ? -3.73 11.844 8.289 1 95.31 94 VAL A CA 1
ATOM 701 C C . VAL A 1 94 ? -3.553 10.57 7.469 1 95.31 94 VAL A C 1
ATOM 703 O O . VAL A 1 94 ? -3.412 9.477 8.023 1 95.31 94 VAL A O 1
ATOM 706 N N . ILE A 1 95 ? -3.602 10.758 6.207 1 92.06 95 ILE A N 1
ATOM 707 C CA . ILE A 1 95 ? -3.227 9.719 5.254 1 92.06 95 ILE A CA 1
ATOM 708 C C . ILE A 1 95 ? -1.953 10.125 4.52 1 92.06 95 ILE A C 1
ATOM 710 O O . ILE A 1 95 ? -1.901 11.195 3.902 1 92.06 95 ILE A O 1
ATOM 714 N N . LEU A 1 96 ? -0.938 9.32 4.668 1 94.75 96 LEU A N 1
ATOM 715 C CA . LEU A 1 96 ? 0.277 9.516 3.885 1 94.75 96 LEU A CA 1
ATOM 716 C C . LEU A 1 96 ? 0.195 8.773 2.557 1 94.75 96 LEU A C 1
ATOM 718 O O . LEU A 1 96 ? 0.128 7.543 2.531 1 94.75 96 LEU A O 1
ATOM 722 N N . GLY A 1 97 ? 0.192 9.531 1.524 1 90.69 97 GLY A N 1
ATOM 723 C CA . GLY A 1 97 ? 0.041 8.93 0.208 1 90.69 97 GLY A CA 1
ATOM 724 C C . GLY A 1 97 ? 1.356 8.781 -0.533 1 90.69 97 GLY A C 1
ATOM 725 O O . GLY A 1 97 ? 2.428 8.93 0.058 1 90.69 97 GLY A O 1
ATOM 726 N N . MET A 1 98 ? 1.21 8.508 -1.849 1 90.75 98 MET A N 1
ATOM 727 C CA . MET A 1 98 ? 2.361 8.25 -2.707 1 90.75 98 MET A CA 1
ATOM 728 C C . MET A 1 98 ? 3.207 9.508 -2.879 1 90.75 98 MET A C 1
ATOM 730 O O . MET A 1 98 ? 4.43 9.422 -3.02 1 90.75 98 MET A O 1
ATOM 734 N N . ASP A 1 99 ? 2.59 10.633 -2.883 1 89.25 99 ASP A N 1
ATOM 735 C CA . ASP A 1 99 ? 3.354 11.867 -2.988 1 89.25 99 ASP A CA 1
ATOM 736 C C . ASP A 1 99 ? 4.375 11.984 -1.86 1 89.25 99 ASP A C 1
ATOM 738 O O . ASP A 1 99 ? 5.535 12.328 -2.098 1 89.25 99 ASP A O 1
ATOM 742 N N . PHE A 1 100 ? 3.943 11.664 -0.711 1 94.75 100 PHE A N 1
ATOM 743 C CA . PHE A 1 100 ? 4.855 11.672 0.426 1 94.75 100 PHE A CA 1
ATOM 744 C C . PHE A 1 100 ? 5.934 10.602 0.258 1 94.75 100 PHE A C 1
ATOM 746 O O . PHE A 1 100 ? 7.121 10.883 0.45 1 94.75 100 PHE A O 1
ATOM 753 N N . MET A 1 101 ? 5.547 9.422 -0.051 1 95 101 MET A N 1
ATOM 754 C CA . MET A 1 101 ? 6.488 8.312 -0.192 1 95 101 MET A CA 1
ATOM 755 C C . MET A 1 101 ? 7.566 8.641 -1.218 1 95 101 MET A C 1
ATOM 757 O O . MET A 1 101 ? 8.75 8.406 -0.976 1 95 101 MET A O 1
ATOM 761 N N . ASN A 1 102 ? 7.145 9.148 -2.348 1 93.94 102 ASN A N 1
ATOM 762 C CA . ASN A 1 102 ? 8.086 9.461 -3.42 1 93.94 102 ASN A CA 1
ATOM 763 C C . ASN A 1 102 ? 8.984 10.633 -3.055 1 93.94 102 ASN A C 1
ATOM 765 O O . ASN A 1 102 ? 10.203 10.555 -3.189 1 93.94 102 ASN A O 1
ATOM 769 N N . SER A 1 103 ? 8.414 11.68 -2.541 1 95.94 103 SER A N 1
ATOM 770 C CA . SER A 1 103 ? 9.148 12.914 -2.277 1 95.94 103 SER A CA 1
ATOM 771 C C . SER A 1 103 ? 10.211 12.703 -1.198 1 95.94 103 SER A C 1
ATOM 773 O O . SER A 1 103 ? 11.273 13.328 -1.234 1 95.94 103 SER A O 1
ATOM 775 N N . HIS A 1 104 ? 9.891 11.852 -0.303 1 97.38 104 HIS A N 1
ATOM 776 C CA . HIS A 1 104 ? 10.789 11.742 0.84 1 97.38 104 HIS A CA 1
ATOM 777 C C . HIS A 1 104 ? 11.523 10.406 0.836 1 97.38 104 HIS A C 1
ATOM 779 O O . HIS A 1 104 ? 12.117 10.016 1.845 1 97.38 104 HIS A O 1
ATOM 785 N N . LYS A 1 105 ? 11.453 9.742 -0.249 1 97.38 105 LYS A N 1
ATOM 786 C CA . LYS A 1 105 ? 12.25 8.539 -0.499 1 97.38 105 LYS A CA 1
ATOM 787 C C . LYS A 1 105 ? 12.016 7.488 0.586 1 97.38 105 LYS A C 1
ATOM 789 O O . LYS A 1 105 ? 12.969 6.961 1.159 1 97.38 105 LYS A O 1
ATOM 794 N N . VAL A 1 106 ? 10.82 7.234 0.83 1 97.5 106 VAL A N 1
ATOM 795 C CA . VAL A 1 106 ? 10.406 6.332 1.902 1 97.5 106 VAL A CA 1
ATOM 796 C C . VAL A 1 106 ? 10.773 4.895 1.538 1 97.5 106 VAL A C 1
ATOM 798 O O . VAL A 1 106 ? 10.633 4.488 0.382 1 97.5 106 VAL A O 1
ATOM 801 N N . VAL A 1 107 ? 11.234 4.203 2.508 1 97.75 107 VAL A N 1
ATOM 802 C CA . VAL A 1 107 ? 11.391 2.756 2.404 1 97.75 107 VAL A CA 1
ATOM 803 C C . VAL A 1 107 ? 10.477 2.062 3.416 1 97.75 107 VAL A C 1
ATOM 805 O O . VAL A 1 10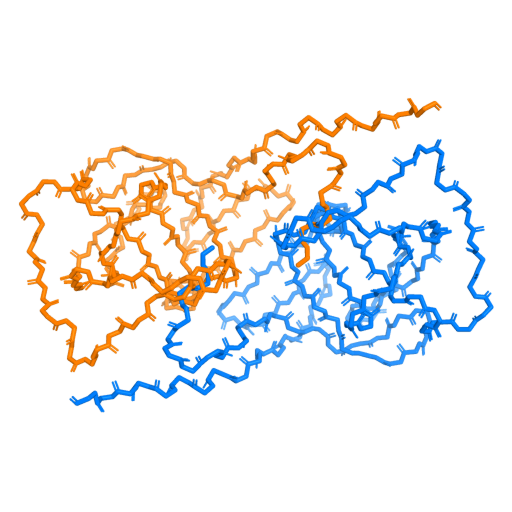7 ? 10.539 2.354 4.613 1 97.75 107 VAL A O 1
ATOM 808 N N . LEU A 1 108 ? 9.609 1.215 2.939 1 97.38 108 LEU A N 1
ATOM 809 C CA . LEU A 1 108 ? 8.773 0.386 3.805 1 97.38 108 LEU A CA 1
ATOM 810 C C . LEU A 1 108 ? 9.352 -1.02 3.932 1 97.38 108 LEU A C 1
ATOM 812 O O . LEU A 1 108 ? 9.602 -1.686 2.924 1 97.38 108 LEU A O 1
ATOM 816 N N . ASP A 1 109 ? 9.609 -1.387 5.121 1 97.25 109 ASP A N 1
ATOM 817 C CA . ASP A 1 109 ? 10.188 -2.693 5.414 1 97.25 109 ASP A CA 1
ATOM 818 C C . ASP A 1 109 ? 9.188 -3.592 6.133 1 97.25 109 ASP A C 1
ATOM 820 O O . ASP A 1 109 ? 8.867 -3.365 7.305 1 97.25 109 ASP A O 1
ATOM 824 N N . PHE A 1 110 ? 8.727 -4.633 5.504 1 95.69 110 PHE A N 1
ATOM 825 C CA . PHE A 1 110 ? 7.688 -5.492 6.059 1 95.69 110 PHE A CA 1
ATOM 826 C C . PHE A 1 110 ? 8.297 -6.629 6.867 1 95.69 110 PHE A C 1
ATOM 828 O O . PHE A 1 110 ? 7.578 -7.395 7.512 1 95.69 110 PHE A O 1
ATOM 835 N N . ASP A 1 111 ? 9.594 -6.707 6.848 1 93.62 111 ASP A N 1
ATOM 836 C CA . ASP A 1 111 ? 10.289 -7.617 7.754 1 93.62 111 ASP A CA 1
ATOM 837 C C . ASP A 1 111 ? 10.352 -7.039 9.164 1 93.62 111 ASP A C 1
ATOM 839 O O . ASP A 1 111 ? 9.828 -7.633 10.109 1 93.62 111 ASP A O 1
ATOM 843 N N . GLU A 1 112 ? 10.859 -5.848 9.211 1 93.75 112 GLU A N 1
ATOM 844 C CA . GLU A 1 112 ? 11.023 -5.164 10.492 1 93.75 112 GLU A CA 1
ATOM 845 C C . GLU A 1 112 ? 9.781 -4.348 10.836 1 93.75 112 GLU A C 1
ATOM 847 O O . GLU A 1 112 ? 9.688 -3.783 11.93 1 93.75 112 GLU A O 1
ATOM 852 N N . ARG A 1 113 ? 8.82 -4.258 9.969 1 93.56 113 ARG A N 1
ATOM 853 C CA . ARG A 1 113 ? 7.609 -3.467 10.148 1 93.56 113 ARG A CA 1
ATOM 854 C C . ARG A 1 113 ? 7.945 -2.014 10.469 1 93.56 113 ARG A C 1
ATOM 856 O O . ARG A 1 113 ? 7.516 -1.478 11.492 1 93.56 113 ARG A O 1
ATOM 863 N N . SER A 1 114 ? 8.656 -1.424 9.445 1 96.88 114 SER A N 1
ATOM 864 C CA . SER A 1 114 ? 9.141 -0.072 9.711 1 96.88 114 SER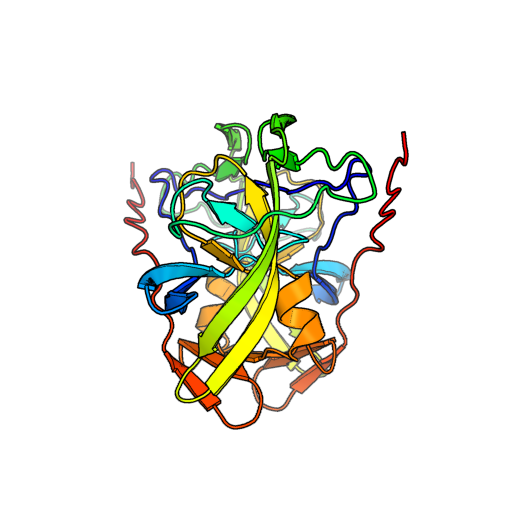 A CA 1
ATOM 865 C C . SER A 1 114 ? 9.055 0.8 8.461 1 96.88 114 SER A C 1
ATOM 867 O O . SER A 1 114 ? 8.898 0.289 7.348 1 96.88 114 SER A O 1
ATOM 869 N N . ILE A 1 115 ? 9.109 2.039 8.734 1 97.5 115 ILE A N 1
ATOM 870 C CA . ILE A 1 115 ? 9.242 3.074 7.715 1 97.5 115 ILE A CA 1
ATOM 871 C C . ILE A 1 115 ? 10.562 3.814 7.902 1 97.5 115 ILE A C 1
ATOM 873 O O . ILE A 1 115 ? 10.93 4.172 9.023 1 97.5 115 ILE A O 1
ATOM 877 N N . ARG A 1 116 ? 11.242 3.992 6.836 1 97.75 116 ARG A N 1
ATOM 878 C CA . ARG A 1 116 ? 12.539 4.664 6.906 1 97.75 116 ARG A CA 1
ATOM 879 C C . ARG A 1 116 ? 12.586 5.852 5.949 1 97.75 116 ARG A C 1
ATOM 881 O O . ARG A 1 116 ? 12.125 5.758 4.809 1 97.75 116 ARG A O 1
ATOM 888 N N . ILE A 1 117 ? 13.07 6.922 6.398 1 97.19 117 ILE A N 1
ATOM 889 C CA . ILE A 1 117 ? 13.398 8.109 5.613 1 97.19 117 ILE A CA 1
ATOM 890 C C . ILE A 1 117 ? 14.828 8.547 5.914 1 97.19 117 ILE A C 1
ATOM 892 O O . ILE A 1 117 ? 15.133 8.961 7.035 1 97.19 117 ILE A O 1
ATOM 896 N N . GLY A 1 118 ? 15.664 8.461 4.914 1 94.81 118 GLY A N 1
ATOM 897 C CA . GLY A 1 118 ? 17.078 8.672 5.215 1 94.81 118 GLY A CA 1
ATOM 898 C C . GLY A 1 118 ? 17.609 7.703 6.254 1 94.81 118 GLY A C 1
ATOM 899 O O . GLY A 1 118 ? 17.469 6.488 6.109 1 94.81 118 GLY A O 1
ATOM 900 N N . ASN A 1 119 ? 18.125 8.281 7.344 1 93.69 119 ASN A N 1
ATOM 901 C CA . ASN A 1 119 ? 18.703 7.438 8.383 1 93.69 119 ASN A CA 1
ATOM 902 C C . ASN A 1 119 ? 17.719 7.23 9.539 1 93.69 119 ASN A C 1
ATOM 904 O O . ASN A 1 119 ? 18.047 6.555 10.516 1 93.69 119 ASN A O 1
ATOM 908 N N . GLU A 1 120 ? 16.562 7.773 9.414 1 95.75 120 GLU A N 1
ATOM 909 C CA . GLU A 1 120 ? 15.578 7.645 10.469 1 95.75 120 GLU A CA 1
ATOM 910 C C . GLU A 1 120 ? 14.625 6.48 10.203 1 95.75 120 GLU A C 1
ATOM 912 O O . GLU A 1 120 ? 14.125 6.328 9.086 1 95.75 120 GLU A O 1
ATOM 917 N N . GLU A 1 121 ? 14.484 5.703 11.148 1 95.56 121 GLU A N 1
ATOM 918 C CA . GLU A 1 121 ? 13.586 4.562 11.055 1 95.56 121 GLU A CA 1
ATOM 919 C C . GLU A 1 121 ? 12.625 4.52 12.234 1 95.56 121 GLU A C 1
ATOM 921 O O . GLU A 1 121 ? 13.016 4.789 13.375 1 95.56 121 GLU A O 1
ATOM 926 N N . THR A 1 122 ? 11.383 4.25 11.938 1 96.75 122 THR A N 1
ATOM 927 C CA . THR A 1 122 ? 10.352 4.148 12.969 1 96.75 122 THR A CA 1
ATOM 928 C C . THR A 1 122 ? 9.477 2.922 12.742 1 96.75 122 THR A C 1
ATOM 930 O O . THR A 1 122 ? 9.125 2.604 11.602 1 96.75 122 THR A O 1
ATOM 933 N N . THR A 1 123 ? 9.094 2.305 13.805 1 96.25 123 THR A N 1
ATOM 934 C CA . THR A 1 123 ? 8.258 1.113 13.719 1 96.25 123 THR A CA 1
ATOM 935 C C . THR A 1 123 ? 6.824 1.482 13.336 1 96.25 123 THR A C 1
ATOM 937 O O . THR A 1 123 ? 6.297 2.5 13.789 1 96.25 123 THR A O 1
ATOM 940 N N . LEU A 1 124 ? 6.176 0.614 12.516 1 95.5 124 LEU A N 1
ATOM 941 C CA . LEU A 1 124 ? 4.777 0.75 12.109 1 95.5 124 LEU A CA 1
ATOM 942 C C . LEU A 1 124 ? 3.891 -0.21 12.898 1 95.5 124 LEU A C 1
ATOM 944 O O . LEU A 1 124 ? 4.328 -1.301 13.273 1 95.5 124 LEU A O 1
ATOM 948 N N . LYS A 1 125 ? 2.721 0.273 13.102 1 91.75 125 LYS A N 1
ATOM 949 C CA . LYS A 1 125 ? 1.693 -0.62 13.633 1 91.75 125 LYS A CA 1
ATOM 950 C C . LYS A 1 125 ? 0.766 -1.11 12.523 1 91.75 125 LYS A C 1
ATOM 952 O O . LYS A 1 125 ? 0.589 -0.433 11.516 1 91.75 125 LYS A O 1
ATOM 957 N N . MET A 1 126 ? 0.345 -2.354 12.68 1 82.62 126 MET A N 1
ATOM 958 C CA . MET A 1 126 ? -0.644 -2.895 11.75 1 82.62 126 MET A CA 1
ATOM 959 C C . MET A 1 126 ? -2.01 -3.012 12.414 1 82.62 126 MET A C 1
ATOM 961 O O . MET A 1 126 ? -2.109 -3.451 13.562 1 82.62 126 MET A O 1
ATOM 965 N N . SER A 1 127 ? -2.877 -2.516 11.766 1 72.88 127 SER A N 1
ATOM 966 C CA . SER A 1 127 ? -4.223 -2.65 12.312 1 72.88 127 SER A CA 1
ATOM 967 C C . SER A 1 127 ? -4.715 -4.094 12.227 1 72.88 127 SER A C 1
ATOM 969 O O . SER A 1 127 ? -4.379 -4.812 11.281 1 72.88 127 SER A O 1
ATOM 971 N N . LYS A 1 128 ? -4.891 -4.75 13.664 1 54.62 128 LYS A N 1
ATOM 972 C CA . LYS A 1 128 ? -5.254 -6.152 13.828 1 54.62 128 LYS A CA 1
ATOM 973 C C . LYS A 1 128 ? -6.43 -6.523 12.922 1 54.62 128 LYS A C 1
ATOM 975 O O . LYS A 1 128 ? -7.395 -5.762 12.805 1 54.62 128 LYS A O 1
ATOM 980 N N . GLU A 1 129 ? -6.059 -7.594 12.203 1 46.12 129 GLU A N 1
ATOM 981 C CA . GLU A 1 129 ? -7.008 -8.281 11.328 1 46.12 129 GLU A CA 1
ATOM 982 C C . GLU A 1 129 ? -7.934 -9.188 12.125 1 46.12 129 GLU A C 1
ATOM 984 O O . GLU A 1 129 ? -7.477 -9.977 12.953 1 46.12 129 GLU A O 1
ATOM 989 N N . ASP A 1 130 ? -9.055 -8.664 12.711 1 38.34 130 ASP A N 1
ATOM 990 C CA . ASP A 1 130 ? -9.891 -9.781 13.125 1 38.34 130 ASP A CA 1
ATOM 991 C C . ASP A 1 130 ? -10.164 -10.727 11.953 1 38.34 130 ASP A C 1
ATOM 993 O O . ASP A 1 130 ? -10.828 -10.352 10.984 1 38.34 130 ASP A O 1
ATOM 997 N N . VAL A 1 131 ? -9.266 -11.391 11.531 1 36.41 131 VAL A N 1
ATOM 998 C CA . VAL A 1 131 ? -9.531 -12.383 10.492 1 36.41 131 VAL A CA 1
ATOM 999 C C . VAL A 1 131 ? -10.539 -13.406 11.008 1 36.41 131 VAL A C 1
ATOM 1001 O O . VAL A 1 131 ? -10.227 -14.211 11.891 1 36.41 131 VAL A O 1
ATOM 1004 N N . GLY A 1 132 ? -11.711 -12.961 11.367 1 31.52 132 GLY A N 1
ATOM 1005 C CA . GLY A 1 132 ? -12.57 -14.109 11.602 1 31.52 132 GLY A CA 1
ATOM 1006 C C . GLY A 1 132 ? -12.773 -14.969 10.367 1 31.52 132 GLY A C 1
ATOM 1007 O O . GLY A 1 132 ? -13.188 -14.469 9.32 1 31.52 132 GLY A O 1
ATOM 1008 N N . VAL A 1 133 ? -11.875 -15.859 10.133 1 32.94 133 VAL A N 1
ATOM 1009 C CA . VAL A 1 133 ? -12.156 -17 9.266 1 32.94 133 VAL A CA 1
ATOM 1010 C C . VAL A 1 133 ? -13.531 -17.578 9.594 1 32.94 133 VAL A C 1
ATOM 1012 O O . VAL A 1 133 ? -13.797 -17.938 10.742 1 32.94 133 VAL A O 1
ATOM 1015 N N . ILE A 1 134 ? -14.586 -16.984 9.102 1 30.25 134 ILE A N 1
ATOM 1016 C CA . ILE A 1 134 ? -15.844 -17.656 9.391 1 30.25 134 ILE A CA 1
ATOM 1017 C C . ILE A 1 134 ? -15.867 -19.031 8.727 1 30.25 134 ILE A C 1
ATOM 1019 O O . ILE A 1 134 ? -15.766 -19.141 7.5 1 30.25 134 ILE A O 1
ATOM 1023 N N . ARG A 1 135 ? -15.258 -19.922 9.328 1 27.52 135 ARG A N 1
ATOM 1024 C CA . ARG A 1 135 ? -15.609 -21.328 9.086 1 27.52 135 ARG A CA 1
ATOM 1025 C C . ARG A 1 135 ? -17.125 -21.531 9.172 1 27.52 135 ARG A C 1
ATOM 1027 O O . ARG A 1 135 ? -17.75 -21.094 10.133 1 27.52 135 ARG A O 1
ATOM 1034 N N . GLN A 1 136 ? -17.594 -21.391 7.812 1 23.53 136 GLN A N 1
ATOM 1035 C CA . GLN A 1 136 ? -18.922 -22 7.914 1 23.53 136 GLN A CA 1
ATOM 1036 C C . GLN A 1 136 ? -18.812 -23.516 8.156 1 23.53 136 GLN A C 1
ATOM 1038 O O . GLN A 1 136 ? -17.938 -24.172 7.598 1 23.53 136 GLN A O 1
ATOM 1043 N N . ILE B 1 1 ? -10.047 5.625 0.433 1 26.7 1 ILE B N 1
ATOM 1044 C CA . ILE B 1 1 ? -10.297 6.938 -0.151 1 26.7 1 ILE B CA 1
ATOM 1045 C C . ILE B 1 1 ? -9.289 7.211 -1.261 1 26.7 1 ILE B C 1
ATOM 1047 O O . ILE B 1 1 ? -8.078 7.141 -1.036 1 26.7 1 ILE B O 1
ATOM 1051 N N . LYS B 1 2 ? -9.477 6.75 -2.354 1 31.36 2 LYS B N 1
ATOM 1052 C CA . LYS B 1 2 ? -8.672 7.125 -3.51 1 31.36 2 LYS B CA 1
ATOM 1053 C C . LYS B 1 2 ? -8.773 8.625 -3.791 1 31.36 2 LYS B C 1
ATOM 1055 O O . LYS B 1 2 ? -9.875 9.18 -3.818 1 31.36 2 LYS B O 1
ATOM 1060 N N . VAL B 1 3 ? -7.934 9.398 -3.182 1 32.12 3 VAL B N 1
ATOM 1061 C CA . VAL B 1 3 ? -7.887 10.758 -3.709 1 32.12 3 VAL B CA 1
ATOM 1062 C C . VAL B 1 3 ? -7.711 10.719 -5.223 1 32.12 3 VAL B C 1
ATOM 1064 O O . VAL B 1 3 ? -6.742 10.141 -5.727 1 32.12 3 VAL B O 1
ATOM 1067 N N . SER B 1 4 ? -8.688 10.398 -5.812 1 31.34 4 SER B N 1
ATOM 1068 C CA . SER B 1 4 ? -8.547 10.5 -7.262 1 31.34 4 SER B CA 1
ATOM 1069 C C . SER B 1 4 ? -8.25 11.93 -7.688 1 31.34 4 SER B C 1
ATOM 1071 O O . SER B 1 4 ? -8.789 12.883 -7.105 1 31.34 4 SER B O 1
ATOM 1073 N N . ARG B 1 5 ? -7.059 12.398 -7.809 1 34 5 ARG B N 1
ATOM 1074 C CA . ARG B 1 5 ? -7.242 13.477 -8.766 1 34 5 ARG B CA 1
ATOM 1075 C C . ARG B 1 5 ? -8.484 13.258 -9.617 1 34 5 ARG B C 1
ATOM 1077 O O . ARG B 1 5 ? -8.883 12.117 -9.867 1 34 5 ARG B O 1
ATOM 1084 N N . LEU B 1 6 ? -9.266 14.188 -9.914 1 32.53 6 LEU B N 1
ATOM 1085 C CA . LEU B 1 6 ? -10.195 13.953 -11.016 1 32.53 6 LEU B CA 1
ATOM 1086 C C . LEU B 1 6 ? -9.773 12.734 -11.836 1 32.53 6 LEU B C 1
ATOM 1088 O O . LEU B 1 6 ? -10.609 11.898 -12.18 1 32.53 6 LEU B O 1
ATOM 1092 N N . GLU B 1 7 ? -8.742 12.828 -12.609 1 33.16 7 GLU B N 1
ATOM 1093 C CA . GLU B 1 7 ? -8.523 11.68 -13.484 1 33.16 7 GLU B CA 1
ATOM 1094 C C . GLU B 1 7 ? -7.887 10.516 -12.727 1 33.16 7 GLU B C 1
ATOM 1096 O O . GLU B 1 7 ? -7.043 10.727 -11.852 1 33.16 7 GLU B O 1
ATOM 1101 N N . GLY B 1 8 ? -8.523 9.539 -12.305 1 41.19 8 GLY B N 1
ATOM 1102 C CA . GLY B 1 8 ? -8.359 8.156 -11.883 1 41.19 8 GLY B CA 1
ATOM 1103 C C . GLY B 1 8 ? -6.926 7.668 -11.984 1 41.19 8 GLY B C 1
ATOM 1104 O O . GLY B 1 8 ? -6.648 6.684 -12.672 1 41.19 8 GLY B O 1
ATOM 1105 N N . GLY B 1 9 ? -5.895 8.602 -11.992 1 42.44 9 GLY B N 1
ATOM 1106 C CA . GLY B 1 9 ? -4.684 7.871 -12.328 1 42.44 9 GLY B CA 1
ATOM 1107 C C . GLY B 1 9 ? -4.32 6.816 -11.297 1 42.44 9 GLY B C 1
ATOM 1108 O O . GLY B 1 9 ? -4.574 6.996 -10.102 1 42.44 9 GLY B O 1
ATOM 1109 N N . ASP B 1 10 ? -4.391 5.605 -11.688 1 50.88 10 ASP B N 1
ATOM 1110 C CA . ASP B 1 10 ? -3.969 4.367 -11.047 1 50.88 10 ASP B CA 1
ATOM 1111 C C . ASP B 1 10 ? -2.535 4.477 -10.531 1 50.88 10 ASP B C 1
ATOM 1113 O O . ASP B 1 10 ? -1.622 4.812 -11.281 1 50.88 10 ASP B O 1
ATOM 1117 N N . ASN B 1 11 ? -2.176 4.855 -9.336 1 67.19 11 ASN B N 1
ATOM 1118 C CA . ASN B 1 11 ? -0.847 4.902 -8.734 1 67.19 11 ASN B CA 1
ATOM 1119 C C . ASN B 1 11 ? -0.458 3.553 -8.133 1 67.19 11 ASN B C 1
ATOM 1121 O O . ASN B 1 11 ? 0.237 3.496 -7.117 1 67.19 11 ASN B O 1
ATOM 1125 N N . SER B 1 12 ? -0.8 2.613 -8.961 1 77.81 12 SER B N 1
ATOM 1126 C CA . SER B 1 12 ? -0.469 1.28 -8.461 1 77.81 12 SER B CA 1
ATOM 1127 C C . SER B 1 12 ? 0.995 0.941 -8.727 1 77.81 12 SER B C 1
ATOM 1129 O O . SER B 1 12 ? 1.579 1.409 -9.703 1 77.81 12 SER B O 1
ATOM 1131 N N . LEU B 1 13 ? 1.586 0.286 -7.754 1 90.88 13 LEU B N 1
ATOM 1132 C CA . LEU B 1 13 ? 2.908 -0.306 -7.922 1 90.88 13 LEU B CA 1
ATOM 1133 C C . LEU B 1 13 ? 2.82 -1.629 -8.672 1 90.88 13 LEU B C 1
ATOM 1135 O O . LEU B 1 13 ? 2.08 -2.529 -8.273 1 90.88 13 LEU B O 1
ATOM 1139 N N . LEU B 1 14 ? 3.541 -1.657 -9.797 1 94.38 14 LEU B N 1
ATOM 1140 C CA . LEU B 1 14 ? 3.445 -2.828 -10.664 1 94.38 14 LEU B CA 1
ATOM 1141 C C . LEU B 1 14 ? 4.777 -3.568 -10.727 1 94.38 14 LEU B C 1
ATOM 1143 O O . LEU B 1 14 ? 5.828 -2.947 -10.906 1 94.38 14 LEU B O 1
ATOM 1147 N N . LEU B 1 15 ? 4.73 -4.828 -10.555 1 96.75 15 LEU B N 1
ATOM 1148 C CA . LEU B 1 15 ? 5.867 -5.727 -10.719 1 96.75 15 LEU B CA 1
ATOM 1149 C C . LEU B 1 15 ? 5.707 -6.578 -11.977 1 96.75 15 LEU B C 1
ATOM 1151 O O . LEU B 1 15 ? 4.789 -7.395 -12.062 1 96.75 15 LEU B O 1
ATOM 1155 N N . GLU B 1 16 ? 6.586 -6.395 -12.914 1 96.38 16 GLU B N 1
ATOM 1156 C CA . GLU B 1 16 ? 6.539 -7.168 -14.148 1 96.38 16 GLU B CA 1
ATOM 1157 C C . GLU B 1 16 ? 7.516 -8.336 -14.109 1 96.38 16 GLU B C 1
ATOM 1159 O O . GLU B 1 16 ? 8.695 -8.18 -14.445 1 96.38 16 GLU B O 1
ATOM 1164 N N . ARG B 1 17 ? 7.062 -9.43 -13.812 1 96.94 17 ARG B N 1
ATOM 1165 C CA . ARG B 1 17 ? 7.812 -10.68 -13.742 1 96.94 17 ARG B CA 1
ATOM 1166 C C . ARG B 1 17 ? 6.914 -11.875 -14.047 1 96.94 17 ARG B C 1
ATOM 1168 O O . ARG B 1 17 ? 5.875 -11.727 -14.695 1 96.94 17 ARG B O 1
ATOM 1175 N N . LYS B 1 18 ? 7.332 -13.039 -13.68 1 97.5 18 LYS B N 1
ATOM 1176 C CA . LYS B 1 18 ? 6.555 -14.234 -14 1 97.5 18 LYS B CA 1
ATOM 1177 C C . LYS B 1 18 ? 5.887 -14.805 -12.758 1 97.5 18 LYS B C 1
ATOM 1179 O O . LYS B 1 18 ? 6.465 -14.781 -11.664 1 97.5 18 LYS B O 1
ATOM 1184 N N . VAL B 1 19 ? 4.73 -15.281 -12.953 1 97.62 19 VAL B N 1
ATOM 1185 C CA . VAL B 1 19 ? 4.027 -16.109 -11.984 1 97.62 19 VAL B CA 1
ATOM 1186 C C . VAL B 1 19 ? 3.723 -17.484 -12.594 1 97.62 19 VAL B C 1
ATOM 1188 O O . VAL B 1 19 ? 3.09 -17.562 -13.648 1 97.62 19 VAL B O 1
ATOM 1191 N N . ALA B 1 20 ? 4.195 -18.516 -11.883 1 96.06 20 ALA B N 1
ATOM 1192 C CA . ALA B 1 20 ? 4.07 -19.859 -12.414 1 96.06 20 ALA B CA 1
ATOM 1193 C C . ALA B 1 20 ? 4.574 -19.938 -13.852 1 96.06 20 ALA B C 1
ATOM 1195 O O . ALA B 1 20 ? 3.918 -20.531 -14.719 1 96.06 20 ALA B O 1
ATOM 1196 N N . GLY B 1 21 ? 5.59 -19.188 -14.062 1 95.19 21 GLY B N 1
ATOM 1197 C CA . GLY B 1 21 ? 6.266 -19.234 -15.352 1 95.19 21 GLY B CA 1
ATOM 1198 C C . GLY B 1 21 ? 5.629 -18.328 -16.391 1 95.19 21 GLY B C 1
ATOM 1199 O O . GLY B 1 21 ? 6.176 -18.156 -17.484 1 95.19 21 GLY B O 1
ATOM 1200 N N . LYS B 1 22 ? 4.516 -17.75 -16.156 1 96.75 22 LYS B N 1
ATOM 1201 C CA . LYS B 1 22 ? 3.816 -16.891 -17.109 1 96.75 22 LYS B CA 1
ATOM 1202 C C . LYS B 1 22 ? 4.078 -15.414 -16.812 1 96.75 22 LYS B C 1
ATOM 1204 O O . LYS B 1 22 ? 3.875 -14.961 -15.688 1 96.75 22 LYS B O 1
ATOM 1209 N N . ALA B 1 23 ? 4.523 -14.703 -17.828 1 97.12 23 ALA B N 1
ATOM 1210 C CA . ALA B 1 23 ? 4.809 -13.281 -17.672 1 97.12 23 ALA B CA 1
ATOM 1211 C C . ALA B 1 23 ? 3.523 -12.484 -17.438 1 97.12 23 ALA B C 1
ATOM 1213 O O . ALA B 1 23 ? 2.498 -12.75 -18.062 1 97.12 23 ALA B O 1
ATOM 1214 N N . CYS B 1 24 ? 3.607 -11.57 -16.484 1 97 24 CYS B N 1
ATOM 1215 C CA . CYS B 1 24 ? 2.465 -10.703 -16.234 1 97 24 CYS B CA 1
ATOM 1216 C C . CYS B 1 24 ? 2.885 -9.469 -15.445 1 97 24 CYS B C 1
ATOM 1218 O O . CYS B 1 24 ? 4.047 -9.336 -15.055 1 97 24 CYS B O 1
ATOM 1220 N N . GLN B 1 25 ? 1.938 -8.586 -15.359 1 96 25 GLN B N 1
ATOM 1221 C CA . GLN B 1 25 ? 2.041 -7.445 -14.461 1 96 25 GLN B CA 1
ATOM 1222 C C . GLN B 1 25 ? 1.276 -7.695 -13.164 1 96 25 GLN B C 1
ATOM 1224 O O . GLN B 1 25 ? 0.071 -7.953 -13.188 1 96 25 GLN B O 1
ATOM 1229 N N . MET B 1 26 ? 1.981 -7.688 -12.07 1 96.44 26 MET B N 1
ATOM 1230 C CA . MET B 1 26 ? 1.375 -7.879 -10.758 1 96.44 26 MET B CA 1
ATOM 1231 C C . MET B 1 26 ? 1.185 -6.547 -10.047 1 96.44 26 MET B C 1
ATOM 1233 O O . MET B 1 26 ? 2.059 -5.68 -10.094 1 96.44 26 MET B O 1
ATOM 1237 N N . VAL B 1 27 ? 0.045 -6.438 -9.422 1 92.44 27 VAL B N 1
ATOM 1238 C CA . VAL B 1 27 ? -0.202 -5.254 -8.602 1 92.44 27 VAL B CA 1
ATOM 1239 C C . VAL B 1 27 ? 0.274 -5.504 -7.176 1 92.44 27 VAL B C 1
ATOM 1241 O O . VAL B 1 27 ? -0.113 -6.496 -6.551 1 92.44 27 VAL B O 1
ATOM 1244 N N . VAL B 1 28 ? 1.164 -4.664 -6.711 1 93.38 28 VAL B N 1
ATOM 1245 C CA . VAL B 1 28 ? 1.549 -4.691 -5.301 1 93.38 28 VAL B CA 1
ATOM 1246 C C . VAL B 1 28 ? 0.587 -3.83 -4.488 1 93.38 28 VAL B C 1
ATOM 1248 O O . VAL B 1 28 ? 0.574 -2.605 -4.621 1 93.38 28 VAL B O 1
ATOM 1251 N N . ASP B 1 29 ? -0.167 -4.508 -3.641 1 87 29 ASP B N 1
ATOM 1252 C CA . ASP B 1 29 ? -1.261 -3.812 -2.971 1 87 29 ASP B CA 1
ATOM 1253 C C . ASP B 1 29 ? -1.194 -4.012 -1.459 1 87 29 ASP B C 1
ATOM 1255 O O . ASP B 1 29 ? -1.624 -5.047 -0.945 1 87 29 ASP B O 1
ATOM 1259 N N . THR B 1 30 ? -0.761 -2.916 -0.754 1 86.56 30 THR B N 1
ATOM 1260 C CA . THR B 1 30 ? -0.682 -2.977 0.701 1 86.56 30 THR B CA 1
ATOM 1261 C C . THR B 1 30 ? -2.072 -2.877 1.322 1 86.56 30 THR B C 1
ATOM 1263 O O . THR B 1 30 ? -2.244 -3.127 2.518 1 86.56 30 THR B O 1
ATOM 1266 N N . GLY B 1 31 ? -3.098 -2.578 0.57 1 79 31 GLY B N 1
ATOM 1267 C CA . GLY B 1 31 ? -4.469 -2.555 1.05 1 79 31 GLY B CA 1
ATOM 1268 C C . GLY B 1 31 ? -5.148 -3.912 0.986 1 79 31 GLY B C 1
ATOM 1269 O O . GLY B 1 31 ? -6.199 -4.113 1.592 1 79 31 GLY B O 1
ATOM 1270 N N . ALA B 1 32 ? -4.535 -4.805 0.268 1 81.94 32 ALA B N 1
ATOM 1271 C CA . ALA B 1 32 ? -5.047 -6.168 0.174 1 81.94 32 ALA B CA 1
ATOM 1272 C C . ALA B 1 32 ? -4.418 -7.066 1.234 1 81.94 32 ALA B C 1
ATOM 1274 O O . ALA B 1 32 ? -3.191 -7.133 1.351 1 81.94 32 ALA B O 1
ATOM 1275 N N . THR B 1 33 ? -5.195 -7.734 1.906 1 83.69 33 THR B N 1
ATOM 1276 C CA . THR B 1 33 ? -4.695 -8.594 2.975 1 83.69 33 THR B CA 1
ATOM 1277 C C . THR B 1 33 ? -4.016 -9.836 2.4 1 83.69 33 THR B C 1
ATOM 1279 O O . THR B 1 33 ? -3.035 -10.328 2.963 1 83.69 33 THR B O 1
ATOM 1282 N N . HIS B 1 34 ? -4.543 -10.258 1.223 1 88.19 34 HIS B N 1
ATOM 1283 C CA . HIS B 1 34 ? -4.055 -11.516 0.659 1 88.19 34 HIS B CA 1
ATOM 1284 C C . HIS B 1 34 ? -3.686 -11.344 -0.812 1 88.19 34 HIS B C 1
ATOM 1286 O O . HIS B 1 34 ? -4.254 -10.5 -1.508 1 88.19 34 HIS B O 1
ATOM 1292 N N . THR B 1 35 ? -2.875 -12.18 -1.182 1 92.25 35 THR B N 1
ATOM 1293 C CA . THR B 1 35 ? -2.518 -12.297 -2.592 1 92.25 35 THR B CA 1
ATOM 1294 C C . THR B 1 35 ? -3.6 -13.055 -3.359 1 92.25 35 THR B C 1
ATOM 1296 O O . THR B 1 35 ? -4.137 -14.047 -2.869 1 92.25 35 THR B O 1
ATOM 1299 N N . ILE B 1 36 ? -3.9 -12.531 -4.527 1 91.69 36 ILE B N 1
ATOM 1300 C CA . ILE B 1 36 ? -4.965 -13.102 -5.344 1 91.69 36 ILE B CA 1
ATOM 1301 C C . ILE B 1 36 ? -4.477 -13.281 -6.781 1 91.69 36 ILE B C 1
ATOM 1303 O O . ILE B 1 36 ? -3.832 -12.391 -7.336 1 91.69 36 ILE B O 1
ATOM 1307 N N . VAL B 1 37 ? -4.762 -14.406 -7.312 1 94.88 37 VAL B N 1
ATOM 1308 C CA . VAL B 1 37 ? -4.523 -14.688 -8.727 1 94.88 37 VAL B CA 1
ATOM 1309 C C . VAL B 1 37 ? -5.855 -14.758 -9.469 1 94.88 37 VAL B C 1
ATOM 1311 O O . VAL B 1 37 ? -6.82 -15.344 -8.977 1 94.88 37 VAL B O 1
ATOM 1314 N N . ARG B 1 38 ? -5.852 -14.172 -10.625 1 94.38 38 ARG B N 1
ATOM 1315 C CA . ARG B 1 38 ? -7.066 -14.188 -11.43 1 94.38 38 ARG B CA 1
ATOM 1316 C C . ARG B 1 38 ? -7.414 -15.609 -11.859 1 94.38 38 ARG B C 1
ATOM 1318 O O . ARG B 1 38 ? -6.555 -16.359 -12.336 1 94.38 38 ARG B O 1
ATOM 1325 N N . LYS B 1 39 ? -8.664 -15.883 -11.633 1 92.75 39 LYS B N 1
ATOM 1326 C CA . LYS B 1 39 ? -9.148 -17.172 -12.109 1 92.75 39 LYS B CA 1
ATOM 1327 C C . LYS B 1 39 ? -8.891 -17.344 -13.602 1 92.75 39 LYS B C 1
ATOM 1329 O O . LYS B 1 39 ? -9.203 -16.469 -14.398 1 92.75 39 LYS B O 1
ATOM 1334 N N . GLY B 1 40 ? -8.305 -18.484 -14.016 1 94.81 40 GLY B N 1
ATOM 1335 C CA . GLY B 1 40 ? -8.086 -18.812 -15.422 1 94.81 40 GLY B CA 1
ATOM 1336 C C . GLY B 1 40 ? -6.789 -18.234 -15.961 1 94.81 40 GLY B C 1
ATOM 1337 O O . GLY B 1 40 ? -6.406 -18.516 -17.094 1 94.81 40 GLY B O 1
ATOM 1338 N N . PHE B 1 41 ? -6.125 -17.469 -15.25 1 96.12 41 PHE B N 1
ATOM 1339 C CA . PHE B 1 41 ? -4.879 -16.875 -15.711 1 96.12 41 PHE B CA 1
ATOM 1340 C C . PHE B 1 41 ? -3.801 -17.938 -15.883 1 96.12 41 PHE B C 1
ATOM 1342 O O . PHE B 1 41 ? -3.092 -17.953 -16.891 1 96.12 41 PHE B O 1
ATOM 1349 N N . ILE B 1 42 ? -3.545 -18.75 -14.891 1 95.38 42 ILE B N 1
ATOM 1350 C CA . ILE B 1 42 ? -2.619 -19.875 -14.977 1 95.38 42 ILE B CA 1
ATOM 1351 C C . ILE B 1 42 ? -3.373 -21.125 -15.398 1 95.38 42 ILE B C 1
ATOM 1353 O O . ILE B 1 42 ? -4.266 -21.594 -14.688 1 95.38 42 ILE B O 1
ATOM 1357 N N . PRO B 1 43 ? -2.977 -21.672 -16.469 1 92.44 43 PRO B N 1
ATOM 1358 C CA . PRO B 1 43 ? -3.658 -22.891 -16.906 1 92.44 43 PRO B CA 1
ATOM 1359 C C . PRO B 1 43 ? -3.396 -24.078 -15.992 1 92.44 43 PRO B C 1
ATOM 1361 O O . PRO B 1 43 ? -2.293 -24.234 -15.461 1 92.44 43 PRO B O 1
ATOM 1364 N N . ASN B 1 44 ? -4.418 -24.984 -15.727 1 90.38 44 ASN B N 1
ATOM 1365 C CA . ASN B 1 44 ? -4.336 -26.234 -14.992 1 90.38 44 ASN B CA 1
ATOM 1366 C C . ASN B 1 44 ? -3.861 -26.016 -13.555 1 90.38 44 ASN B C 1
ATOM 1368 O O . ASN B 1 44 ? -3.131 -26.844 -13.008 1 90.38 44 ASN B O 1
ATOM 1372 N N . LEU B 1 45 ? -4.051 -24.812 -13.148 1 91.19 45 LEU B N 1
ATOM 1373 C CA . LEU B 1 45 ? -3.701 -24.547 -11.758 1 91.19 45 LEU B CA 1
ATOM 1374 C C . LEU B 1 45 ? -4.5 -25.438 -10.82 1 91.19 45 LEU B C 1
ATOM 1376 O O . LEU B 1 45 ? -5.73 -25.5 -10.898 1 91.19 45 LEU B O 1
ATOM 1380 N N . LYS B 1 46 ? -3.789 -26.203 -9.93 1 90.56 46 LYS B N 1
ATOM 1381 C CA . LYS B 1 46 ? -4.457 -27.031 -8.938 1 90.56 46 LYS B CA 1
ATOM 1382 C C . LYS B 1 46 ? -5.031 -26.203 -7.801 1 90.56 46 LYS B C 1
ATOM 1384 O O . LYS B 1 46 ? -4.289 -25.516 -7.09 1 90.56 46 LYS B O 1
ATOM 1389 N N . LEU B 1 47 ? -6.293 -26.266 -7.699 1 90.12 47 LEU B N 1
ATOM 1390 C CA . LEU B 1 47 ? -6.973 -25.484 -6.66 1 90.12 47 LEU B CA 1
ATOM 1391 C C . LEU B 1 47 ? -7.301 -26.375 -5.461 1 90.12 47 LEU B C 1
ATOM 1393 O O . LEU B 1 47 ? -7.684 -27.531 -5.621 1 90.12 47 LEU B O 1
ATOM 1397 N N . HIS B 1 48 ? -7.066 -25.812 -4.332 1 86.25 48 HIS B N 1
ATOM 1398 C CA . HIS B 1 48 ? -7.52 -26.438 -3.092 1 86.25 48 HIS B CA 1
ATOM 1399 C C . HIS B 1 48 ? -8.656 -25.625 -2.461 1 86.25 48 HIS B C 1
ATOM 1401 O O . HIS B 1 48 ? -8.68 -24.406 -2.562 1 86.25 48 HIS B O 1
ATOM 1407 N N . THR B 1 49 ? -9.719 -26.406 -2.086 1 71 49 THR B N 1
ATOM 1408 C CA . THR B 1 49 ? -10.812 -25.734 -1.382 1 71 49 THR B CA 1
ATOM 1409 C C . THR B 1 49 ? -10.289 -25.016 -0.135 1 71 49 THR B C 1
ATOM 1411 O O . THR B 1 49 ? -9.539 -25.609 0.65 1 71 49 THR B O 1
ATOM 1414 N N . PRO B 1 50 ? -10.664 -23.703 -0.287 1 62.47 50 PRO B N 1
ATOM 1415 C CA . PRO B 1 50 ? -10.203 -23.047 0.936 1 62.47 50 PRO B CA 1
ATOM 1416 C C . PRO B 1 50 ? -10.836 -23.625 2.197 1 62.47 50 PRO B C 1
ATOM 1418 O O . PRO B 1 50 ? -11.969 -24.109 2.156 1 62.47 50 PRO B O 1
ATOM 1421 N N . SER B 1 51 ? -10.094 -24.109 3.158 1 54.97 51 SER B N 1
ATOM 1422 C CA . SER B 1 51 ? -10.625 -24.672 4.395 1 54.97 51 SER B CA 1
ATOM 1423 C C . SER B 1 51 ? -11.742 -23.797 4.965 1 54.97 51 SER B C 1
ATOM 1425 O O . SER B 1 51 ? -12.656 -24.297 5.617 1 54.97 51 SER B O 1
ATOM 1427 N N . ARG B 1 52 ? -11.773 -22.562 4.773 1 54.66 52 ARG B N 1
ATOM 1428 C CA . ARG B 1 52 ? -12.797 -21.703 5.348 1 54.66 52 ARG B CA 1
ATOM 1429 C C . ARG B 1 52 ? -13.422 -20.812 4.281 1 54.66 52 ARG B C 1
ATOM 1431 O O . ARG B 1 52 ? -12.781 -20.5 3.271 1 54.66 52 ARG B O 1
ATOM 1438 N N . GLY B 1 53 ? -14.805 -20.922 4.094 1 52.12 53 GLY B N 1
ATOM 1439 C CA . GLY B 1 53 ? -15.539 -20.078 3.166 1 52.12 53 GLY B CA 1
ATOM 1440 C C . GLY B 1 53 ? -15.023 -18.656 3.111 1 52.12 53 GLY B C 1
ATOM 1441 O O . GLY B 1 53 ? -15.164 -17.891 4.078 1 52.12 53 GLY B O 1
ATOM 1442 N N . TYR B 1 54 ? -14.031 -18.5 2.238 1 58.91 54 TYR B N 1
ATOM 1443 C CA . TYR B 1 54 ? -13.469 -17.156 2.145 1 58.91 54 TYR B CA 1
ATOM 1444 C C . TYR B 1 54 ? -14.289 -16.281 1.206 1 58.91 54 TYR B C 1
ATOM 1446 O O . TYR B 1 54 ? -14.812 -16.766 0.198 1 58.91 54 TYR B O 1
ATOM 1454 N N . LEU B 1 55 ? -14.898 -15.227 1.811 1 59.72 55 LEU B N 1
ATOM 1455 C CA . LEU B 1 55 ? -15.523 -14.195 0.982 1 59.72 55 LEU B CA 1
ATOM 1456 C C . LEU B 1 55 ? -14.57 -13.023 0.764 1 59.72 55 LEU B C 1
ATOM 1458 O O . LEU B 1 55 ? -13.875 -12.609 1.689 1 59.72 55 LEU B O 1
ATOM 1462 N N . ILE B 1 56 ? -14.297 -12.875 -0.543 1 62.66 56 ILE B N 1
ATOM 1463 C CA . ILE B 1 56 ? -13.508 -11.703 -0.901 1 62.66 56 ILE B CA 1
ATOM 1464 C C . ILE B 1 56 ? -14.422 -10.492 -1.048 1 62.66 56 ILE B C 1
ATOM 1466 O O . ILE B 1 56 ? -15.453 -10.555 -1.725 1 62.66 56 ILE B O 1
ATOM 1470 N N . GLU B 1 57 ? -14.234 -9.547 -0.123 1 60.91 57 GLU B N 1
ATOM 1471 C CA . GLU B 1 57 ? -15 -8.305 -0.256 1 60.91 57 GLU B CA 1
ATOM 1472 C C . GLU B 1 57 ? -14.258 -7.289 -1.116 1 60.91 57 GLU B C 1
ATOM 1474 O O . GLU B 1 57 ? -13.062 -7.07 -0.932 1 60.91 57 GLU B O 1
ATOM 1479 N N . THR B 1 58 ? -14.961 -6.891 -2.191 1 52.25 58 THR B N 1
ATOM 1480 C CA . THR B 1 58 ? -14.398 -5.863 -3.053 1 52.25 58 THR B CA 1
ATOM 1481 C C . THR B 1 58 ? -14.562 -4.48 -2.428 1 52.25 58 THR B C 1
ATOM 1483 O O . THR B 1 58 ? -15.258 -4.328 -1.42 1 52.25 58 THR B O 1
ATOM 1486 N N . ALA B 1 59 ? -13.719 -3.521 -2.9 1 48.66 59 ALA B N 1
ATOM 1487 C CA . ALA B 1 59 ? -13.805 -2.133 -2.459 1 48.66 59 ALA B CA 1
ATOM 1488 C C . ALA B 1 59 ? -15.258 -1.667 -2.402 1 48.66 59 ALA B C 1
ATOM 1490 O O . ALA B 1 59 ? -15.633 -0.898 -1.516 1 48.66 59 ALA B O 1
ATOM 1491 N N . ASN B 1 60 ? -16.078 -2.162 -3.311 1 49.84 60 ASN B N 1
ATOM 1492 C CA . ASN B 1 60 ? -17.469 -1.734 -3.42 1 49.84 60 ASN B CA 1
ATOM 1493 C C . ASN B 1 60 ? -18.375 -2.557 -2.512 1 49.84 60 ASN B C 1
ATOM 1495 O O . ASN B 1 60 ? -19.594 -2.42 -2.566 1 49.84 60 ASN B O 1
ATOM 1499 N N . GLY B 1 61 ? -17.812 -3.246 -1.655 1 54.16 61 GLY B N 1
ATOM 1500 C CA . GLY B 1 61 ? -18.625 -4 -0.723 1 54.16 61 GLY B CA 1
ATOM 1501 C C . GLY B 1 61 ? -19.203 -5.27 -1.324 1 54.16 61 GLY B C 1
ATOM 1502 O O . GLY B 1 61 ? -20 -5.957 -0.688 1 54.16 61 GLY B O 1
ATOM 1503 N N . GLU B 1 62 ? -18.969 -5.398 -2.641 1 56.75 62 GLU B N 1
ATOM 1504 C CA . GLU B 1 62 ? -19.469 -6.629 -3.246 1 56.75 62 GLU B CA 1
ATOM 1505 C C . GLU B 1 62 ? -18.609 -7.828 -2.865 1 56.75 62 GLU B C 1
ATOM 1507 O O . GLU B 1 62 ? -17.406 -7.684 -2.643 1 56.75 62 GLU B O 1
ATOM 1512 N N . SER B 1 63 ? -19.312 -8.836 -2.477 1 63.22 63 SER B N 1
ATOM 1513 C CA . SER B 1 63 ? -18.625 -10.078 -2.129 1 63.22 63 SER B CA 1
ATOM 1514 C C . SER B 1 63 ? -18.328 -10.906 -3.371 1 63.22 63 SER B C 1
ATOM 1516 O O . SER B 1 63 ? -19.125 -10.945 -4.309 1 63.22 63 SER B O 1
ATOM 1518 N N . MET B 1 64 ? -17.031 -11.18 -3.514 1 70.94 64 MET B N 1
ATOM 1519 C CA . MET B 1 64 ? -16.641 -12.07 -4.602 1 70.94 64 MET B CA 1
ATOM 1520 C C . MET B 1 64 ? -16.312 -13.461 -4.074 1 70.94 64 MET B C 1
ATOM 1522 O O . MET B 1 64 ? -15.75 -13.602 -2.984 1 70.94 64 MET B O 1
ATOM 1526 N N . GLU B 1 65 ? -16.75 -14.422 -4.875 1 73.31 65 GLU B N 1
ATOM 1527 C CA . GLU B 1 65 ? -16.484 -15.812 -4.508 1 73.31 65 GLU B CA 1
ATOM 1528 C C . GLU B 1 65 ? -15.023 -16.188 -4.789 1 73.31 65 GLU B C 1
ATOM 1530 O O . GLU B 1 65 ? -14.469 -15.797 -5.816 1 73.31 65 GLU B O 1
ATOM 1535 N N . VAL B 1 66 ? -14.43 -16.812 -3.801 1 80.94 66 VAL B N 1
ATOM 1536 C CA . VAL B 1 66 ? -13.109 -17.406 -3.982 1 80.94 66 VAL B CA 1
ATOM 1537 C C . VAL B 1 66 ? -13.242 -18.781 -4.621 1 80.94 66 VAL B C 1
ATOM 1539 O O . VAL B 1 66 ? -13.984 -19.641 -4.121 1 80.94 66 VAL B O 1
ATOM 1542 N N . ALA B 1 67 ? -12.625 -18.953 -5.746 1 85.12 67 ALA B N 1
ATOM 1543 C CA . ALA B 1 67 ? -12.656 -20.234 -6.434 1 85.12 67 ALA B CA 1
ATOM 1544 C C . ALA B 1 67 ? -11.852 -21.281 -5.664 1 85.12 67 ALA B C 1
ATOM 1546 O O . ALA B 1 67 ? -12.172 -22.484 -5.711 1 85.12 67 ALA B O 1
ATOM 1547 N N . GLY B 1 68 ? -10.859 -20.859 -4.957 1 88.25 68 GLY B N 1
ATOM 1548 C CA . GLY B 1 68 ? -9.977 -21.734 -4.191 1 88.25 68 GLY B CA 1
ATOM 1549 C C . GLY B 1 68 ? -8.648 -21.078 -3.854 1 88.25 68 GLY B C 1
ATOM 1550 O O . GLY B 1 68 ? -8.516 -19.859 -3.9 1 88.25 68 GLY B O 1
ATOM 1551 N N . GLU B 1 69 ? -7.816 -21.938 -3.35 1 91.19 69 GLU B N 1
ATOM 1552 C CA . GLU B 1 69 ? -6.438 -21.531 -3.068 1 91.19 69 GLU B CA 1
ATOM 1553 C C . GLU B 1 69 ? -5.449 -22.375 -3.879 1 91.19 69 GLU B C 1
ATOM 1555 O O . GLU B 1 69 ? -5.715 -23.531 -4.18 1 91.19 69 GLU B O 1
ATOM 1560 N N . ALA B 1 70 ? -4.414 -21.734 -4.199 1 94.31 70 ALA B N 1
ATOM 1561 C CA . ALA B 1 70 ? -3.396 -22.453 -4.957 1 94.31 70 ALA B CA 1
ATOM 1562 C C . ALA B 1 70 ? -1.995 -22 -4.559 1 94.31 70 ALA B C 1
ATOM 1564 O O . ALA B 1 70 ? -1.794 -20.859 -4.172 1 94.31 70 ALA B O 1
ATOM 1565 N N . GLN B 1 71 ? -1.07 -22.938 -4.582 1 96.06 71 GLN B N 1
ATOM 1566 C CA . GLN B 1 71 ? 0.346 -22.594 -4.477 1 96.06 71 GLN B CA 1
ATOM 1567 C C . GLN B 1 71 ? 0.906 -22.156 -5.824 1 96.06 71 GLN B C 1
ATOM 1569 O O . GLN B 1 71 ? 0.776 -22.875 -6.824 1 96.06 71 GLN B O 1
ATOM 1574 N N . VAL B 1 72 ? 1.457 -21 -5.82 1 97.06 72 VAL B N 1
ATOM 1575 C CA . VAL B 1 72 ? 2.066 -20.516 -7.051 1 97.06 72 VAL B CA 1
ATOM 1576 C C . VAL B 1 72 ? 3.49 -20.047 -6.773 1 97.06 72 VAL B C 1
A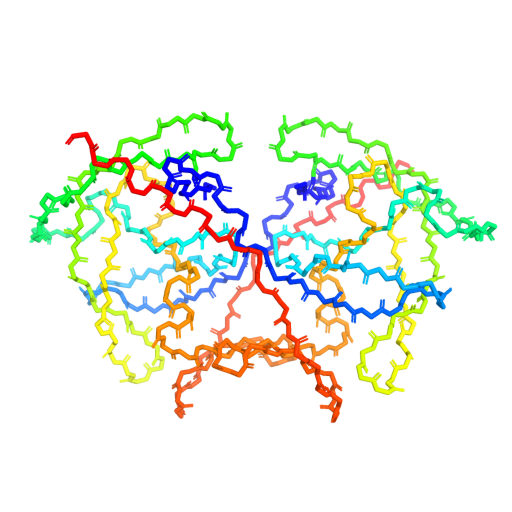TOM 1578 O O . VAL B 1 72 ? 3.852 -19.781 -5.621 1 97.06 72 VAL B O 1
ATOM 1581 N N . THR B 1 73 ? 4.301 -19.953 -7.824 1 97.62 73 THR B N 1
ATOM 1582 C CA . THR B 1 73 ? 5.645 -19.391 -7.727 1 97.62 73 THR B CA 1
ATOM 1583 C C . THR B 1 73 ? 5.684 -17.984 -8.312 1 97.62 73 THR B C 1
ATOM 1585 O O . THR B 1 73 ? 5.254 -17.766 -9.445 1 97.62 73 THR B O 1
ATOM 1588 N N . ILE B 1 74 ? 6.176 -17.094 -7.566 1 97.62 74 ILE B N 1
ATOM 1589 C CA . ILE B 1 74 ? 6.305 -15.695 -7.973 1 97.62 74 ILE B CA 1
ATOM 1590 C C . ILE B 1 74 ? 7.781 -15.352 -8.195 1 97.62 74 ILE B C 1
ATOM 1592 O O . ILE B 1 74 ? 8.617 -15.602 -7.32 1 97.62 74 ILE B O 1
ATOM 1596 N N . GLU B 1 75 ? 8.023 -14.797 -9.266 1 97.19 75 GLU B N 1
ATOM 1597 C CA . GLU B 1 75 ? 9.406 -14.438 -9.586 1 97.19 75 GLU B CA 1
ATOM 1598 C C . GLU B 1 75 ? 9.719 -13.016 -9.148 1 97.19 75 GLU B C 1
ATOM 1600 O O . GLU B 1 75 ? 8.969 -12.086 -9.469 1 97.19 75 GLU B O 1
ATOM 1605 N N . VAL B 1 76 ? 10.75 -12.852 -8.438 1 94.25 76 VAL B N 1
ATOM 1606 C CA . VAL B 1 76 ? 11.336 -11.555 -8.109 1 94.25 76 VAL B CA 1
ATOM 1607 C C . VAL B 1 76 ? 12.844 -11.594 -8.352 1 94.25 76 VAL B C 1
ATOM 1609 O O . VAL B 1 76 ? 13.57 -12.336 -7.68 1 94.25 76 VAL B O 1
ATOM 1612 N N . GLY B 1 77 ? 13.305 -10.68 -9.281 1 91.44 77 GLY B N 1
ATOM 1613 C CA . GLY B 1 77 ? 14.68 -10.852 -9.711 1 91.44 77 GLY B CA 1
ATOM 1614 C C . GLY B 1 77 ? 14.977 -12.242 -10.227 1 91.44 77 GLY B C 1
ATOM 1615 O O . GLY B 1 77 ? 14.281 -12.742 -11.117 1 91.44 77 GLY B O 1
ATOM 1616 N N . SER B 1 78 ? 15.977 -12.891 -9.594 1 91.69 78 SER B N 1
ATOM 1617 C CA . SER B 1 78 ? 16.344 -14.234 -10.008 1 91.69 78 SER B CA 1
ATOM 1618 C C . SER B 1 78 ? 15.727 -15.289 -9.102 1 91.69 78 SER B C 1
ATOM 1620 O O . SER B 1 78 ? 15.875 -16.484 -9.344 1 91.69 78 SER B O 1
ATOM 1622 N N . LYS B 1 79 ? 14.953 -14.875 -8.195 1 94.75 79 LYS B N 1
ATOM 1623 C CA . LYS B 1 79 ? 14.375 -15.805 -7.23 1 94.75 79 LYS B CA 1
ATOM 1624 C C . LYS B 1 79 ? 12.961 -16.219 -7.637 1 94.75 79 LYS B C 1
ATOM 1626 O O . LYS B 1 79 ? 12.195 -15.391 -8.148 1 94.75 79 LYS B O 1
ATOM 1631 N N . GLN B 1 80 ? 12.68 -17.453 -7.398 1 96.12 80 GLN B N 1
ATOM 1632 C CA . GLN B 1 80 ? 11.336 -18.016 -7.484 1 96.12 80 GLN B CA 1
ATOM 1633 C C . GLN B 1 80 ? 10.758 -18.281 -6.098 1 96.12 80 GLN B C 1
ATOM 1635 O O . GLN B 1 80 ? 11.242 -19.172 -5.383 1 96.12 80 GLN B O 1
ATOM 1640 N N . ILE B 1 81 ? 9.719 -17.625 -5.77 1 97.25 81 ILE B N 1
ATOM 1641 C CA . ILE B 1 81 ? 9.195 -17.641 -4.406 1 97.25 81 ILE B CA 1
ATOM 1642 C C . ILE B 1 81 ? 7.848 -18.359 -4.375 1 97.25 81 ILE B C 1
ATOM 1644 O O . ILE B 1 81 ? 6.871 -17.891 -4.957 1 97.25 81 ILE B O 1
ATOM 1648 N N . PRO B 1 82 ? 7.805 -19.469 -3.699 1 97.69 82 PRO B N 1
ATOM 1649 C CA . PRO B 1 82 ? 6.496 -20.125 -3.543 1 97.69 82 PRO B CA 1
ATOM 1650 C C . PRO B 1 82 ? 5.57 -19.359 -2.6 1 97.69 82 PRO B C 1
ATOM 1652 O O . PRO B 1 82 ? 6.023 -18.828 -1.582 1 97.69 82 PRO B O 1
ATOM 1655 N N . HIS B 1 83 ? 4.309 -19.219 -2.947 1 97.44 83 HIS B N 1
ATOM 1656 C CA . HIS B 1 83 ? 3.328 -18.516 -2.119 1 97.44 83 HIS B CA 1
ATOM 1657 C C . HIS B 1 83 ? 1.922 -19.062 -2.365 1 97.44 83 HIS B C 1
ATOM 1659 O O . HIS B 1 83 ? 1.555 -19.344 -3.506 1 97.44 83 HIS B O 1
ATOM 1665 N N . ARG B 1 84 ? 1.166 -19.156 -1.331 1 94.62 84 ARG B N 1
ATOM 1666 C CA . ARG B 1 84 ? -0.237 -19.531 -1.444 1 94.62 84 ARG B CA 1
ATOM 1667 C C . ARG B 1 84 ? -1.114 -18.328 -1.751 1 94.62 84 ARG B C 1
ATOM 1669 O O . ARG B 1 84 ? -1.037 -17.312 -1.062 1 94.62 84 ARG B O 1
ATOM 1676 N N . ALA B 1 85 ? -1.891 -18.469 -2.748 1 93.44 85 ALA B N 1
ATOM 1677 C CA . ALA B 1 85 ? -2.752 -17.375 -3.172 1 93.44 85 ALA B CA 1
ATOM 1678 C C . ALA B 1 85 ? -4.199 -17.828 -3.324 1 93.44 85 ALA B C 1
ATOM 1680 O O . ALA B 1 85 ? -4.457 -19 -3.596 1 93.44 85 ALA B O 1
ATOM 1681 N N . PHE B 1 86 ? -5.07 -16.875 -3.133 1 89.62 86 PHE B N 1
ATOM 1682 C CA . PHE B 1 86 ? -6.457 -17.141 -3.5 1 89.62 86 PHE B CA 1
ATOM 1683 C C . PHE B 1 86 ? -6.656 -16.984 -5.004 1 89.62 86 PHE B C 1
ATOM 1685 O O . PHE B 1 86 ? -5.953 -16.203 -5.648 1 89.62 86 PHE B O 1
ATOM 1692 N N . VAL B 1 87 ? -7.52 -17.766 -5.48 1 91.69 87 VAL B N 1
ATOM 1693 C CA . VAL B 1 87 ? -7.906 -17.656 -6.883 1 91.69 87 VAL B CA 1
ATOM 1694 C C . VAL B 1 87 ? -9.336 -17.141 -6.988 1 91.69 87 VAL B C 1
ATOM 1696 O O . VAL B 1 87 ? -10.258 -17.719 -6.406 1 91.69 87 VAL B O 1
ATOM 1699 N N . ALA B 1 88 ? -9.516 -16.062 -7.656 1 88.31 88 ALA B N 1
ATOM 1700 C CA . ALA B 1 88 ? -10.828 -15.422 -7.77 1 88.31 88 ALA B CA 1
ATOM 1701 C C . ALA B 1 88 ? -10.953 -14.664 -9.086 1 88.31 88 ALA B C 1
ATOM 1703 O O . ALA B 1 88 ? -9.977 -14.531 -9.828 1 88.31 88 ALA B O 1
ATOM 1704 N N . ASN B 1 89 ? -12.219 -14.188 -9.406 1 87.81 89 ASN B N 1
ATOM 1705 C CA . ASN B 1 89 ? -12.484 -13.461 -10.648 1 87.81 89 ASN B CA 1
ATOM 1706 C C . ASN B 1 89 ? -12.18 -11.977 -10.5 1 87.81 89 ASN B C 1
ATOM 1708 O O . ASN B 1 89 ? -13.094 -11.156 -10.391 1 87.81 89 ASN B O 1
ATOM 1712 N N . ILE B 1 90 ? -10.875 -11.711 -10.602 1 84.19 90 ILE B N 1
ATOM 1713 C CA . ILE B 1 90 ? -10.445 -10.32 -10.531 1 84.19 90 ILE B CA 1
ATOM 1714 C C . ILE B 1 90 ? -9.977 -9.852 -11.898 1 84.19 90 ILE B C 1
ATOM 1716 O O . ILE B 1 90 ? -9.828 -10.656 -12.82 1 84.19 90 ILE B O 1
ATOM 1720 N N . SER B 1 91 ? -9.812 -8.5 -12.047 1 86.81 91 SER B N 1
ATOM 1721 C CA . SER B 1 91 ? -9.406 -7.934 -13.336 1 86.81 91 SER B CA 1
ATOM 1722 C C . SER B 1 91 ? -7.914 -8.102 -13.57 1 86.81 91 SER B C 1
ATOM 1724 O O . SER B 1 91 ? -7.492 -8.508 -14.656 1 86.81 91 SER B O 1
ATOM 1726 N N . ASP B 1 92 ? -7.059 -7.812 -12.586 1 88.81 92 ASP B N 1
ATOM 1727 C CA . ASP B 1 92 ? -5.609 -7.926 -12.719 1 88.81 92 ASP B CA 1
ATOM 1728 C C . ASP B 1 92 ? -5.168 -9.391 -12.695 1 88.81 92 ASP B C 1
ATOM 1730 O O . ASP B 1 92 ? -5.777 -10.219 -12.016 1 88.81 92 ASP B O 1
ATOM 1734 N N . PRO B 1 93 ? -4.16 -9.672 -13.367 1 96.19 93 PRO B N 1
ATOM 1735 C CA . PRO B 1 93 ? -3.701 -11.062 -13.328 1 96.19 93 PRO B CA 1
ATOM 1736 C C . PRO B 1 93 ? -3.354 -11.531 -11.922 1 96.19 93 PRO B C 1
ATOM 1738 O O . PRO B 1 93 ? -3.717 -12.641 -11.523 1 96.19 93 PRO B O 1
ATOM 1741 N N . VAL B 1 94 ? -2.611 -10.672 -11.164 1 95.25 94 VAL B N 1
ATOM 1742 C CA . VAL B 1 94 ? -2.168 -11.023 -9.82 1 95.25 94 VAL B CA 1
ATOM 1743 C C . VAL B 1 94 ? -2.105 -9.773 -8.953 1 95.25 94 VAL B C 1
ATOM 1745 O O . VAL B 1 94 ? -1.614 -8.727 -9.398 1 95.25 94 VAL B O 1
ATOM 1748 N N . ILE B 1 95 ? -2.609 -9.922 -7.801 1 92 95 ILE B N 1
ATOM 1749 C CA . ILE B 1 95 ? -2.445 -8.922 -6.746 1 92 95 ILE B CA 1
ATOM 1750 C C . ILE B 1 95 ? -1.595 -9.5 -5.617 1 92 95 ILE B C 1
ATOM 1752 O O . ILE B 1 95 ? -1.929 -10.547 -5.051 1 92 95 ILE B O 1
ATOM 1756 N N . LEU B 1 96 ? -0.482 -8.859 -5.379 1 94.81 96 LEU B N 1
ATOM 1757 C CA . LEU B 1 96 ? 0.334 -9.219 -4.227 1 94.81 96 LEU B CA 1
ATOM 1758 C C . LEU B 1 96 ? -0.099 -8.438 -2.988 1 94.81 96 LEU B C 1
ATOM 1760 O O . LEU B 1 96 ? 0.009 -7.211 -2.955 1 94.81 96 LEU B O 1
ATOM 1764 N N . GLY B 1 97 ? -0.582 -9.156 -2.037 1 90.62 97 GLY B N 1
ATOM 1765 C CA . GLY B 1 97 ? -1.101 -8.508 -0.842 1 90.62 97 GLY B CA 1
ATOM 1766 C C . GLY B 1 97 ? -0.128 -8.531 0.322 1 90.62 97 GLY B C 1
ATOM 1767 O O . GLY B 1 97 ? 1.049 -8.852 0.147 1 90.62 97 GLY B O 1
ATOM 1768 N N . MET B 1 98 ? -0.699 -8.219 1.49 1 90.56 98 MET B N 1
ATOM 1769 C CA . MET B 1 98 ? 0.1 -8.109 2.707 1 90.56 98 MET B CA 1
ATOM 1770 C C . MET B 1 98 ? 0.635 -9.469 3.133 1 90.56 98 MET B C 1
ATOM 1772 O O . MET B 1 98 ? 1.724 -9.562 3.701 1 90.56 98 MET B O 1
ATOM 1776 N N . ASP B 1 99 ? -0.093 -10.508 2.895 1 89.44 99 ASP B N 1
ATOM 1777 C CA . ASP B 1 99 ? 0.398 -11.844 3.225 1 89.44 99 ASP B CA 1
ATOM 1778 C C . ASP B 1 99 ? 1.727 -12.125 2.529 1 89.44 99 ASP B C 1
ATOM 1780 O O . ASP B 1 99 ? 2.664 -12.633 3.152 1 89.44 99 ASP B O 1
ATOM 1784 N N . PHE B 1 100 ? 1.785 -11.773 1.318 1 94.81 100 PHE B N 1
ATOM 1785 C CA . PHE B 1 100 ? 3.029 -11.938 0.576 1 94.81 100 PHE B CA 1
ATOM 1786 C C . PHE B 1 100 ? 4.121 -11.039 1.142 1 94.81 100 PHE B C 1
ATOM 1788 O O . PHE B 1 100 ? 5.246 -11.492 1.374 1 94.81 100 PHE B O 1
ATOM 1795 N N . MET B 1 101 ? 3.818 -9.812 1.342 1 94.94 101 MET B N 1
ATOM 1796 C CA . MET B 1 101 ? 4.801 -8.852 1.835 1 94.94 101 MET B CA 1
ATOM 1797 C C . MET B 1 101 ? 5.391 -9.305 3.166 1 94.94 101 MET B C 1
ATOM 1799 O O . MET B 1 101 ? 6.605 -9.258 3.361 1 94.94 101 MET B O 1
ATOM 1803 N N . ASN B 1 102 ? 4.516 -9.703 4.051 1 93.81 102 ASN B N 1
ATOM 1804 C CA . ASN B 1 102 ? 4.957 -10.125 5.375 1 93.81 102 ASN B CA 1
ATOM 1805 C C . ASN B 1 102 ? 5.742 -11.43 5.32 1 93.81 102 ASN B C 1
ATOM 1807 O O . ASN B 1 102 ? 6.832 -11.531 5.887 1 93.81 102 ASN B O 1
ATOM 1811 N N . SER B 1 103 ? 5.242 -12.391 4.598 1 95.81 103 SER B N 1
ATOM 1812 C CA . SER B 1 103 ? 5.828 -13.727 4.578 1 95.81 103 SER B CA 1
ATOM 1813 C C . SER B 1 103 ? 7.219 -13.711 3.949 1 95.81 103 SER B C 1
ATOM 1815 O O . SER B 1 103 ? 8.094 -14.484 4.34 1 95.81 103 SER B O 1
ATOM 1817 N N . HIS B 1 104 ? 7.379 -12.836 3.035 1 97.38 104 HIS B N 1
ATOM 1818 C CA . HIS B 1 104 ? 8.633 -12.891 2.289 1 97.38 104 HIS B CA 1
ATOM 1819 C C . HIS B 1 104 ? 9.508 -11.672 2.592 1 97.38 104 HIS B C 1
ATOM 1821 O O . HIS B 1 104 ? 10.469 -11.398 1.869 1 97.38 104 HIS B O 1
ATOM 1827 N N . LYS B 1 105 ? 9.156 -10.984 3.594 1 97.31 105 LYS B N 1
ATOM 1828 C CA . LYS B 1 105 ? 9.977 -9.906 4.145 1 97.31 105 LYS B CA 1
ATOM 1829 C C . LYS B 1 105 ? 10.297 -8.867 3.076 1 97.31 105 LYS B C 1
ATOM 1831 O O . LYS B 1 105 ? 11.461 -8.5 2.895 1 97.31 105 LYS B O 1
ATOM 1836 N N . VAL B 1 106 ? 9.32 -8.438 2.436 1 97.44 106 VAL B N 1
ATOM 1837 C CA . VAL B 1 106 ? 9.453 -7.516 1.312 1 97.44 106 VAL B CA 1
ATOM 1838 C C . VAL B 1 106 ? 9.875 -6.141 1.821 1 97.44 106 VAL B C 1
ATOM 1840 O O . VAL B 1 106 ? 9.398 -5.684 2.863 1 97.44 106 VAL B O 1
ATOM 1843 N N . VAL B 1 107 ? 10.742 -5.535 1.092 1 97.75 107 VAL B N 1
ATOM 1844 C CA . VAL B 1 107 ? 11.062 -4.129 1.284 1 97.75 107 VAL B CA 1
ATOM 1845 C C . VAL B 1 107 ? 10.688 -3.334 0.035 1 97.75 107 VAL B C 1
ATOM 1847 O O . VAL B 1 107 ? 11.125 -3.664 -1.071 1 97.75 107 VAL B O 1
ATOM 1850 N N . LEU B 1 108 ? 9.844 -2.355 0.188 1 97.38 108 LEU B N 1
ATOM 1851 C CA . LEU B 1 108 ? 9.5 -1.438 -0.894 1 97.38 108 LEU B CA 1
ATOM 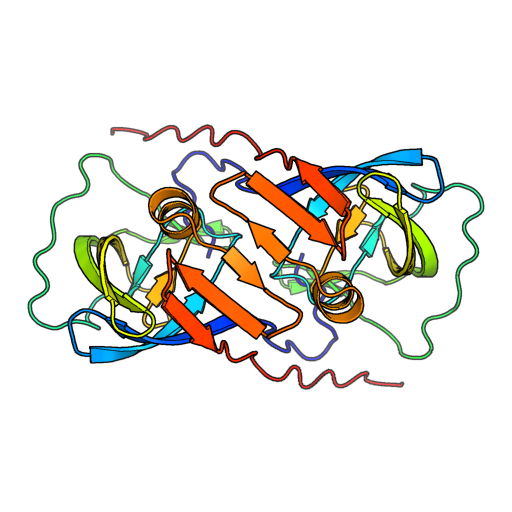1852 C C . LEU B 1 108 ? 10.289 -0.136 -0.769 1 97.38 108 LEU B C 1
ATOM 1854 O O . LEU B 1 108 ? 10.266 0.511 0.28 1 97.38 108 LEU B O 1
ATOM 1858 N N . ASP B 1 109 ? 10.984 0.164 -1.771 1 97.25 109 ASP B N 1
ATOM 1859 C CA . ASP B 1 109 ? 11.828 1.359 -1.808 1 97.25 109 ASP B CA 1
ATOM 1860 C C . ASP B 1 109 ? 11.289 2.377 -2.812 1 97.25 109 ASP B C 1
ATOM 1862 O O . ASP B 1 109 ? 11.375 2.168 -4.023 1 97.25 109 ASP B O 1
ATOM 1866 N N . PHE B 1 110 ? 10.797 3.482 -2.363 1 95.81 110 PHE B N 1
ATOM 1867 C CA . PHE B 1 110 ? 10.164 4.469 -3.225 1 95.81 110 PHE B CA 1
ATOM 1868 C C . PHE B 1 110 ? 11.18 5.484 -3.732 1 95.81 110 PHE B C 1
ATOM 1870 O O . PHE B 1 110 ? 10.859 6.332 -4.566 1 95.81 110 PHE B O 1
ATOM 1877 N N . ASP B 1 111 ? 12.391 5.371 -3.248 1 93.88 111 ASP B N 1
ATOM 1878 C CA . ASP B 1 111 ? 13.484 6.137 -3.83 1 93.88 111 ASP B CA 1
ATOM 1879 C C . ASP B 1 111 ? 13.961 5.512 -5.141 1 93.88 111 ASP B C 1
ATOM 1881 O O . ASP B 1 111 ? 13.891 6.148 -6.195 1 93.88 111 ASP B O 1
ATOM 1885 N N . GLU B 1 112 ? 14.266 4.27 -5.031 1 93.94 112 GLU B N 1
ATOM 1886 C CA . GLU B 1 112 ? 14.758 3.531 -6.188 1 93.94 112 GLU B CA 1
ATOM 1887 C C . GLU B 1 112 ? 13.609 2.904 -6.977 1 93.94 112 GLU B C 1
ATOM 1889 O O . GLU B 1 112 ? 13.82 2.332 -8.047 1 93.94 112 GLU B O 1
ATOM 1894 N N . ARG B 1 113 ? 12.406 2.982 -6.492 1 93.56 113 ARG B N 1
ATOM 1895 C CA . ARG B 1 113 ? 11.227 2.377 -7.113 1 93.56 113 ARG B CA 1
ATOM 1896 C C . ARG B 1 113 ? 11.438 0.881 -7.328 1 93.56 113 ARG B C 1
ATOM 1898 O O . ARG B 1 113 ? 11.305 0.387 -8.453 1 93.56 113 ARG B O 1
ATOM 1905 N N . SER B 1 114 ? 11.656 0.224 -6.148 1 96.94 114 SER B N 1
ATOM 1906 C CA . SER B 1 114 ? 11.992 -1.19 -6.266 1 96.94 114 SER B CA 1
ATOM 1907 C C . SER B 1 114 ? 11.344 -2.008 -5.156 1 96.94 114 SER B C 1
ATOM 1909 O O . SER B 1 114 ? 10.875 -1.449 -4.16 1 96.94 114 SER B O 1
ATOM 1911 N N . ILE B 1 115 ? 11.305 -3.248 -5.422 1 97.5 115 ILE B N 1
ATOM 1912 C CA . ILE B 1 115 ? 10.914 -4.266 -4.449 1 97.5 115 ILE B CA 1
ATOM 1913 C C . ILE B 1 115 ? 12.094 -5.199 -4.18 1 97.5 115 ILE B C 1
ATOM 1915 O O . ILE B 1 115 ? 12.773 -5.637 -5.109 1 97.5 115 ILE B O 1
ATOM 1919 N N . ARG B 1 116 ? 12.312 -5.438 -2.936 1 97.81 116 ARG B N 1
ATOM 1920 C CA . ARG B 1 116 ? 13.43 -6.301 -2.564 1 97.81 116 ARG B CA 1
ATOM 1921 C C . ARG B 1 116 ? 12.953 -7.457 -1.688 1 97.81 116 ARG B C 1
ATOM 1923 O O . ARG B 1 116 ? 12.141 -7.266 -0.783 1 97.81 116 ARG B O 1
ATOM 1930 N N . ILE B 1 117 ? 13.414 -8.609 -1.982 1 97.19 117 ILE B N 1
ATOM 1931 C CA . ILE B 1 117 ? 13.258 -9.812 -1.165 1 97.19 117 ILE B CA 1
ATOM 1932 C C . ILE B 1 117 ? 14.617 -10.469 -0.952 1 97.19 117 ILE B C 1
ATOM 1934 O O . ILE B 1 117 ? 15.234 -10.953 -1.904 1 97.19 117 ILE B O 1
ATOM 1938 N N . GLY B 1 118 ? 15.055 -10.477 0.287 1 94.88 118 GLY B N 1
ATOM 1939 C CA . GLY B 1 118 ? 16.422 -10.898 0.5 1 94.88 118 GLY B CA 1
ATOM 1940 C C . GLY B 1 118 ? 17.438 -10.055 -0.254 1 94.88 118 GLY B C 1
ATOM 1941 O O . GLY B 1 118 ? 17.438 -8.828 -0.135 1 94.88 118 GLY B O 1
ATOM 1942 N N . ASN B 1 119 ? 18.219 -10.727 -1.089 1 93.62 119 ASN B N 1
ATOM 1943 C CA . ASN B 1 119 ? 19.25 -10 -1.838 1 93.62 119 ASN B CA 1
ATOM 1944 C C . ASN B 1 119 ? 18.781 -9.688 -3.256 1 93.62 119 ASN B C 1
ATOM 1946 O O . ASN B 1 119 ? 19.516 -9.086 -4.035 1 93.62 119 ASN B O 1
ATOM 1950 N N . GLU B 1 120 ? 17.594 -10.047 -3.559 1 95.69 120 GLU B N 1
ATOM 1951 C CA . GLU B 1 120 ? 17.062 -9.805 -4.902 1 95.69 120 GLU B CA 1
ATOM 1952 C C . GLU B 1 120 ? 16.266 -8.508 -4.953 1 95.69 120 GLU B C 1
ATOM 1954 O O . GLU B 1 120 ? 15.43 -8.25 -4.082 1 95.69 120 GLU B O 1
ATOM 1959 N N . GLU B 1 121 ? 16.562 -7.734 -5.879 1 95.56 121 GLU B N 1
ATOM 1960 C CA . GLU B 1 121 ? 15.867 -6.469 -6.078 1 95.56 121 GLU B CA 1
ATOM 1961 C C . GLU B 1 121 ? 15.406 -6.316 -7.523 1 95.56 121 GLU B C 1
ATOM 1963 O O . GLU B 1 121 ? 16.141 -6.676 -8.453 1 95.56 121 GLU B O 1
ATOM 1968 N N . THR B 1 122 ? 14.195 -5.855 -7.676 1 96.75 122 THR B N 1
ATOM 1969 C CA . THR B 1 122 ? 13.633 -5.629 -9 1 96.75 122 THR B CA 1
ATOM 1970 C C . THR B 1 122 ? 12.922 -4.281 -9.062 1 96.75 122 THR B C 1
ATOM 1972 O O . THR B 1 122 ? 12.242 -3.889 -8.109 1 96.75 122 THR B O 1
ATOM 1975 N N . THR B 1 123 ? 13.031 -3.645 -10.18 1 96.19 123 THR B N 1
ATOM 1976 C CA . THR B 1 123 ? 12.398 -2.34 -10.359 1 96.19 123 THR B CA 1
ATOM 1977 C C . THR B 1 123 ? 10.891 -2.482 -10.516 1 96.19 123 THR B C 1
ATOM 1979 O O . THR B 1 123 ? 10.414 -3.422 -11.156 1 96.19 123 THR B O 1
ATOM 1982 N N . LEU B 1 124 ? 10.141 -1.507 -9.953 1 95.62 124 LEU B N 1
ATOM 1983 C CA . LEU B 1 124 ? 8.688 -1.426 -10.07 1 95.62 124 LEU B CA 1
ATOM 1984 C C . LEU B 1 124 ? 8.289 -0.365 -11.094 1 95.62 124 LEU B C 1
ATOM 1986 O O . LEU B 1 124 ? 8.977 0.641 -11.258 1 95.62 124 LEU B O 1
ATOM 1990 N N . LYS B 1 125 ? 7.203 -0.668 -11.711 1 91.88 125 LYS B N 1
ATOM 1991 C CA . LYS B 1 125 ? 6.574 0.356 -12.539 1 91.88 125 LYS B CA 1
ATOM 1992 C C . LYS B 1 125 ? 5.398 1.007 -11.812 1 91.88 125 LYS B C 1
ATOM 1994 O O . LYS B 1 125 ? 4.766 0.382 -10.961 1 91.88 125 LYS B O 1
ATOM 1999 N N . MET B 1 126 ? 5.254 2.268 -12.062 1 82.62 126 MET B N 1
ATOM 2000 C CA . MET B 1 126 ? 4.094 2.975 -11.531 1 82.62 126 MET B CA 1
ATOM 2001 C C . MET B 1 126 ? 3.084 3.283 -12.633 1 82.62 126 MET B C 1
ATOM 2003 O O . MET B 1 126 ? 3.465 3.697 -13.727 1 82.62 126 MET B O 1
ATOM 2007 N N . SER B 1 127 ? 1.994 2.98 -12.297 1 71.94 127 SER B N 1
ATOM 2008 C CA . SER B 1 127 ? 0.973 3.307 -13.289 1 71.94 127 SER B CA 1
ATOM 2009 C C . SER B 1 127 ? 0.71 4.809 -13.344 1 71.94 127 SER B C 1
ATOM 2011 O O . SER B 1 127 ? 0.745 5.484 -12.312 1 71.94 127 SER B O 1
ATOM 2013 N N . LYS B 1 128 ? 1.241 5.512 -14.695 1 54.62 128 LYS B N 1
ATOM 2014 C CA . LYS B 1 128 ? 1.153 6.953 -14.914 1 54.62 128 LYS B CA 1
ATOM 2015 C C . LYS B 1 128 ? -0.248 7.473 -14.602 1 54.62 128 LYS B C 1
ATOM 2017 O O . LYS B 1 128 ? -1.243 6.855 -14.984 1 54.62 128 LYS B O 1
ATOM 2022 N N . GLU B 1 129 ? -0.184 8.336 -13.602 1 46.44 129 GLU B N 1
ATOM 2023 C CA . GLU B 1 129 ? -1.374 9.117 -13.289 1 46.44 129 GLU B CA 1
ATOM 2024 C C . GLU B 1 129 ? -1.56 10.266 -14.281 1 46.44 129 GLU B C 1
ATOM 2026 O O . GLU B 1 129 ? -0.607 10.977 -14.594 1 46.44 129 GLU B O 1
ATOM 2031 N N . ASP B 1 130 ? -2.316 10.047 -15.383 1 38.69 130 ASP B N 1
ATOM 2032 C CA . ASP B 1 130 ? -2.684 11.328 -15.969 1 38.69 130 ASP B CA 1
ATOM 2033 C C . ASP B 1 130 ? -3.27 12.266 -14.922 1 38.69 130 ASP B C 1
ATOM 2035 O O . ASP B 1 130 ? -4.344 12 -14.375 1 38.69 130 ASP B O 1
ATOM 2039 N N . VAL B 1 131 ? -2.559 12.656 -14.047 1 35.69 131 VAL B N 1
ATOM 2040 C CA . VAL B 1 131 ? -3.082 13.656 -13.125 1 35.69 131 VAL B CA 1
ATOM 2041 C C . VAL B 1 131 ? -3.6 14.867 -13.906 1 35.69 131 VAL B C 1
ATOM 2043 O O . VAL B 1 131 ? -2.814 15.625 -14.477 1 35.69 131 VAL B O 1
ATOM 2046 N N . GLY B 1 132 ? -4.57 14.586 -14.758 1 32.31 132 GLY B N 1
ATOM 2047 C CA . GLY B 1 132 ? -5.078 15.859 -15.25 1 32.31 132 GLY B CA 1
ATOM 2048 C C . GLY B 1 132 ? -5.562 16.766 -14.141 1 32.31 132 GLY B C 1
ATOM 2049 O O . GLY B 1 132 ? -6.477 16.422 -13.391 1 32.31 132 GLY B O 1
ATOM 2050 N N . VAL B 1 133 ? -4.668 17.406 -13.484 1 32.22 133 VAL B N 1
ATOM 2051 C CA . VAL B 1 133 ? -5.059 18.594 -12.734 1 32.22 133 VAL B CA 1
ATOM 2052 C C . VAL B 1 133 ? -6.008 19.453 -13.578 1 32.22 133 VAL B C 1
ATOM 2054 O O . VAL B 1 133 ? -5.656 19.875 -14.68 1 32.22 133 VAL B O 1
ATOM 2057 N N . ILE B 1 134 ? -7.297 19.031 -13.602 1 29.53 134 ILE B N 1
ATOM 2058 C CA . ILE B 1 134 ? -8.141 19.953 -14.359 1 29.53 134 ILE B CA 1
ATOM 2059 C C . ILE B 1 134 ? -8.172 21.312 -13.672 1 29.53 134 ILE B C 1
ATOM 2061 O O . ILE B 1 134 ? -8.578 21.422 -12.508 1 29.53 134 ILE B O 1
ATOM 2065 N N . ARG B 1 135 ? -7.121 22 -13.852 1 26.86 135 ARG B N 1
ATOM 2066 C CA . ARG B 1 135 ? -7.23 23.453 -13.703 1 26.86 135 ARG B CA 1
ATOM 2067 C C . ARG B 1 135 ? -8.492 23.984 -14.375 1 26.86 135 ARG B C 1
ATOM 2069 O O . ARG B 1 135 ? -8.789 23.625 -15.516 1 26.86 135 ARG B O 1
ATOM 2076 N N . GLN B 1 136 ? -9.57 24.094 -13.469 1 23.7 136 GLN B N 1
ATOM 2077 C CA . GLN B 1 136 ? -10.539 24.984 -14.094 1 23.7 136 GLN B CA 1
ATOM 2078 C C . GLN B 1 136 ? -9.938 26.359 -14.336 1 23.7 136 GLN B C 1
ATOM 2080 O O . GLN B 1 136 ? -9.164 26.859 -13.516 1 23.7 136 GLN B O 1
#

Radius of gyration: 18.82 Å; Cα contacts (8 Å, |Δi|>4): 720; chains: 2; bounding box: 39×55×36 Å

Organism: Rhodnius prolixus (NCBI:txid13249)

Foldseek 3Di:
DPPQLVFPQAQWWWDFDDKQRHTFIETEDAPDAFKEAEPPLDPPFDFDADPDQDWDQDPVRDTWGFPGKGWMWDDFANDTDIDIGTYTHDDGRMYHYPVNCVVQVWDQDPVQQWIDGVHTIDHIDTRDRPSPNPPD/DPPQLVFNQQQWKWDFDDKQRHTFIETEDAPDAFKEAEAPLDPPFDFDADPDQDWDQDPVRDTWGFPGKGWMWDDFANDTHIDIGTYTHDDGRMYHYPVNCVVQVWDQDPVQQWIDGVHTIDHIDTRDRPSPPPPD

Solvent-accessible surface area (backbone atoms only — not comparable to full-atom values): 13969 Å² total; per-residue (Å²): 94,30,44,21,45,68,34,71,36,48,54,45,41,29,42,75,39,30,47,69,82,40,78,45,59,27,37,56,33,68,73,15,49,50,26,35,32,18,58,77,67,59,80,88,62,68,65,38,74,52,86,32,71,55,37,28,24,33,73,83,68,44,73,38,68,55,77,19,27,30,79,40,35,39,42,48,61,89,44,75,41,78,44,75,25,36,26,25,89,54,89,56,56,28,37,41,8,36,48,50,33,47,75,52,34,28,31,42,30,42,64,79,34,29,42,29,42,84,92,32,60,35,70,46,45,64,43,73,55,52,61,44,71,48,64,116,98,30,45,19,46,70,39,69,38,49,54,44,40,29,41,76,39,31,46,71,81,41,78,44,61,27,37,55,33,68,73,15,49,49,25,36,33,19,60,79,67,60,78,90,64,67,68,39,76,54,90,33,67,54,39,28,24,31,73,82,67,45,73,39,69,53,77,18,28,30,79,42,35,40,43,48,63,90,42,74,41,76,44,75,24,37,25,24,89,54,91,56,57,29,37,40,9,38,48,50,32,47,74,52,36,28,29,41,30,42,62,78,33,29,42,29,43,84,92,30,61,34,69,46,45,63,44,75,49,58,62,47,71,51,58,116

Sequence (272 aa):
IKVSRLEGGDNSLLLERKVAGKACQMVVDTGATHTIVRKGFIPNLKLHTPSRGYLIETANGESMEVAGEAQVTIEVGSKQIPHRAFVANISDPVILGMDFMNSHKVVLDFDERSIRIGNEETTLKMSKEDVGVIRQIKVSRLEGGDNSLLLERKVAGKACQMVVDTGATHTIVRKGFIPNLKLHTPSRGYLIETANGESMEVAGEAQVTIEVGSKQIPHRAFVANISDPVILGMDFMNSHKVVLDFDERSIRIGNEETTLKMSKEDVGVIRQ

pLDDT: mean 80.44, std 22.01, range [23.53, 97.81]

Nearest PDB structures (foldseek):
  3s8i-assembly1_A  TM=7.751E-01  e=3.853E-07  Homo sapiens
  2i1a-assembly2_D  TM=7.765E-01  e=5.130E-07  Saccharomyces cerevisiae
  2i1a-assembly2_C  TM=8.056E-01  e=1.806E-06  Saccharomyces cerevisiae
  4z2z-assembly1_A  TM=7.535E-01  e=1.521E-06  Saccharomyces cerevisiae S288C
  2i1a-assembly1_B  TM=7.433E-01  e=2.546E-06  Saccharomyces cerevisiae

Secondary structure (DSSP, 8-state):
-----SS-----EEEEEEETTEEEEEEE-TT-SS-EEETTTSTTPPPB--SS--EEE-TTSPEEEEEEEEEEEEEETTEEEEEEEEEE--SSSEEE-HHHHHHTT-EEETTTTEEEETTEEEEPEE----------/-----SS-----EEEEEEETTEEEEEEE-TT-SS-EEETTTSTTPPPB--SS--EEE-TTSPEEEEEEEEEEEEEETTEEEEEEEEEE--SSSEEE-HHHHHHTT-EEETTTTEEEETTEEEEPEE----------

InterPro domains:
  IPR001969 Aspartic peptidase, active site [PS00141] (26-37)
  IPR021109 Aspartic peptidase domain superfamily [G3DSA:2.40.70.10] (3-131)
  IPR021109 Aspartic peptidase domain superfamily [SSF50630] (12-110)